Protein AF-A0A9W6SFY1-F1 (afdb_monomer_lite)

Organism: NCBI:txid478107

pLDDT: mean 85.25, std 11.87, range [33.56, 97.56]

Sequence (251 aa):
MSSEVRNWLATLLAEDHRLGRTVGAAVTVLFQGGFGPGAPYVIPLESALRDQHPGIALDHSYQRQLRLLQRVRRRPGDLEQFAQRAQASVDAFGVRKEAVKAAYTAALAQRTIDEALAAFDESYVPGRAADEVAPARAAADEMLRAAAELERQLGTDTEPEISELRLDAFDLRLLFAAESSDTAVLLVVGIGHDDWDQWYAEALPLARAELELQDDDFTGYDLAAFLSEYFPGEETAVQAAARLIEPNRAG

Secondary structure (DSSP, 8-state):
-THHHHHHHHHHHHH-HHHHHHHHHHHHHHHHH-SSTTSTTEEEHHHHHHHH-HHHHHHHHHHHHHHHHHHHHHS-SS-HHHHHHHHHHHHHHHHHHHHHHHHHHHHHHHHHHHHHHHHH-TT----GGGGGHHHHHHHHHHHHHHHHHHHHHH----PPPEEEEEEGGGTEEEEEEESSSS-EEEEEEEES-S-HHHHHHHHHHHHHHHHH--STT--PBPHHHHHHHH-TTTHHHHHHHHHHHS--S--

Structure (mmCIF, N/CA/C/O backbone):
data_AF-A0A9W6SFY1-F1
#
_entry.id   AF-A0A9W6SFY1-F1
#
loop_
_atom_site.group_PDB
_atom_site.id
_atom_site.type_symbol
_atom_site.label_atom_id
_atom_site.label_alt_id
_atom_site.label_comp_id
_atom_site.label_asym_id
_atom_site.label_entity_id
_atom_site.label_seq_id
_atom_site.pdbx_PDB_ins_code
_atom_site.Cartn_x
_atom_site.Cartn_y
_atom_site.Cartn_z
_atom_site.occupancy
_atom_site.B_iso_or_equiv
_atom_site.auth_seq_id
_atom_site.auth_comp_id
_atom_site.auth_asym_id
_atom_site.auth_atom_id
_atom_site.pdbx_PDB_model_num
ATOM 1 N N . MET A 1 1 ? -1.910 14.566 15.110 1.00 45.38 1 MET A N 1
ATOM 2 C CA . MET A 1 1 ? -1.764 14.770 13.653 1.00 45.38 1 MET A CA 1
ATOM 3 C C . MET A 1 1 ? -3.075 14.495 12.906 1.00 45.38 1 MET A C 1
ATOM 5 O O . MET A 1 1 ? -3.155 14.906 11.758 1.00 45.38 1 MET A O 1
ATOM 9 N N . SER A 1 2 ? -4.140 14.033 13.591 1.00 51.00 2 SER A N 1
ATOM 10 C CA . SER A 1 2 ? -5.532 13.981 13.086 1.00 51.00 2 SER A CA 1
ATOM 11 C C . SER A 1 2 ? -6.071 15.289 12.499 1.00 51.00 2 SER A C 1
ATOM 13 O O . SER A 1 2 ? -6.984 15.288 11.673 1.00 51.00 2 SER A O 1
ATOM 15 N N . SER A 1 3 ? -5.459 16.422 12.851 1.00 57.44 3 SER A N 1
ATOM 16 C CA . SER A 1 3 ? -5.736 17.714 12.238 1.00 57.44 3 SER A CA 1
ATOM 17 C C . SER A 1 3 ? -5.392 17.762 10.750 1.00 57.44 3 SER A C 1
ATOM 19 O O . SER A 1 3 ? -6.015 18.526 10.040 1.00 57.44 3 SER A O 1
ATOM 21 N N . GLU A 1 4 ? -4.421 17.004 10.241 1.00 62.06 4 GLU A N 1
ATOM 22 C CA . GLU A 1 4 ? -3.911 17.207 8.876 1.00 62.06 4 GLU A CA 1
ATOM 23 C C . GLU A 1 4 ? -4.853 16.648 7.803 1.00 62.06 4 GLU A C 1
ATOM 25 O O . GLU A 1 4 ? -5.137 17.337 6.830 1.00 62.06 4 GLU A O 1
ATOM 30 N N . VAL A 1 5 ? -5.438 15.468 8.027 1.00 60.19 5 VAL A N 1
ATOM 31 C CA . VAL A 1 5 ? -6.400 14.838 7.101 1.00 60.19 5 VAL A CA 1
ATOM 32 C C . VAL A 1 5 ? -7.760 15.530 7.168 1.00 60.19 5 VAL A C 1
ATOM 34 O O . VAL A 1 5 ? -8.340 15.851 6.131 1.00 60.19 5 VAL A O 1
ATOM 37 N N . ARG A 1 6 ? -8.249 15.824 8.383 1.00 68.31 6 ARG A N 1
ATOM 38 C CA . ARG A 1 6 ? -9.479 16.603 8.601 1.00 68.31 6 ARG A CA 1
ATOM 39 C C . ARG A 1 6 ? -9.343 18.014 8.021 1.00 68.31 6 ARG A C 1
ATOM 41 O O . ARG A 1 6 ? -10.255 18.467 7.336 1.00 68.31 6 ARG A O 1
ATOM 48 N N . ASN A 1 7 ? -8.206 18.688 8.229 1.00 71.12 7 ASN A N 1
ATOM 49 C CA . ASN A 1 7 ? -7.962 20.003 7.631 1.00 71.12 7 ASN A CA 1
ATOM 50 C C . ASN A 1 7 ? -7.812 19.909 6.118 1.00 71.12 7 ASN A C 1
ATOM 52 O O . ASN A 1 7 ? -8.355 20.759 5.433 1.00 71.12 7 ASN A O 1
ATOM 56 N N . TRP A 1 8 ? -7.127 18.896 5.585 1.00 74.00 8 TRP A N 1
ATOM 57 C CA . TRP A 1 8 ? -7.018 18.717 4.139 1.00 74.00 8 TRP A CA 1
ATOM 58 C C . TRP A 1 8 ? -8.391 18.491 3.501 1.00 74.00 8 TRP A C 1
ATOM 60 O O . TRP A 1 8 ? -8.711 19.161 2.525 1.00 74.00 8 TRP A O 1
ATOM 70 N N . LEU A 1 9 ? -9.239 17.634 4.083 1.00 70.88 9 LEU A N 1
ATOM 71 C CA . LEU A 1 9 ? -10.618 17.447 3.625 1.00 70.88 9 LEU A CA 1
ATOM 72 C C . LEU A 1 9 ? -11.404 18.756 3.711 1.00 70.88 9 LEU A C 1
ATOM 74 O O . LEU A 1 9 ? -12.045 19.141 2.738 1.00 70.88 9 LEU A O 1
ATOM 78 N N . ALA A 1 10 ? -11.323 19.468 4.836 1.00 75.81 10 ALA A N 1
ATOM 79 C CA . ALA A 1 10 ? -11.989 20.757 5.007 1.00 75.81 10 ALA A CA 1
ATOM 80 C C . ALA A 1 10 ? -11.500 21.811 3.995 1.00 75.81 10 ALA A C 1
ATOM 82 O O . ALA A 1 10 ? -12.309 22.557 3.446 1.00 75.81 10 ALA A O 1
ATOM 83 N N . THR A 1 11 ? -10.198 21.852 3.705 1.00 79.38 11 THR A N 1
ATOM 84 C CA . THR A 1 11 ? -9.596 22.732 2.697 1.00 79.38 11 THR A CA 1
ATOM 85 C C . THR A 1 11 ? -10.044 22.343 1.293 1.00 79.38 11 THR A C 1
ATOM 87 O O . THR A 1 11 ? -10.515 23.206 0.562 1.00 79.38 11 THR A O 1
ATOM 90 N N . LEU A 1 12 ? -9.992 21.058 0.928 1.00 74.06 12 LEU A N 1
ATOM 91 C CA . LEU A 1 12 ? -10.460 20.562 -0.368 1.00 74.06 12 LEU A CA 1
ATOM 92 C C . LEU A 1 12 ? -11.938 20.908 -0.589 1.00 74.06 12 LEU A C 1
ATOM 94 O O . LEU A 1 12 ? -12.315 21.370 -1.664 1.00 74.06 12 LEU A O 1
ATOM 98 N N . LEU A 1 13 ? -12.764 20.718 0.443 1.00 71.56 13 LEU A N 1
ATOM 99 C CA . LEU A 1 13 ? -14.183 21.066 0.427 1.00 71.56 13 LEU A CA 1
ATOM 100 C C . LEU A 1 13 ? -14.410 22.572 0.260 1.00 71.56 13 LEU A C 1
ATOM 102 O O . LEU A 1 13 ? -15.356 22.970 -0.416 1.00 71.56 13 LEU A O 1
ATOM 106 N N . ALA A 1 14 ? -13.548 23.402 0.848 1.00 75.50 14 ALA A N 1
ATOM 107 C CA . ALA A 1 14 ? -13.623 24.853 0.725 1.00 75.50 14 ALA A CA 1
ATOM 108 C C . ALA A 1 14 ? -13.126 25.375 -0.636 1.00 75.50 14 ALA A C 1
ATOM 110 O O . ALA A 1 14 ? -13.629 26.391 -1.118 1.00 75.50 14 ALA A O 1
ATOM 111 N N . GLU A 1 15 ? -12.145 24.708 -1.248 1.00 82.31 15 GLU A N 1
ATOM 112 C CA . GLU A 1 15 ? -11.493 25.153 -2.485 1.00 82.31 15 GLU A CA 1
ATOM 113 C C . GLU A 1 15 ? -12.190 24.637 -3.753 1.00 82.31 15 GLU A C 1
ATOM 115 O O . GLU A 1 15 ? -12.316 25.388 -4.724 1.00 82.31 15 GLU A O 1
ATOM 120 N N . ASP A 1 16 ? -12.699 23.399 -3.751 1.00 80.12 16 ASP A N 1
ATOM 121 C CA . ASP A 1 16 ? -13.425 22.816 -4.883 1.00 80.12 16 ASP A CA 1
ATOM 122 C C . ASP A 1 16 ? -14.664 22.029 -4.428 1.00 80.12 16 ASP A C 1
ATOM 124 O O . ASP A 1 16 ? -14.630 20.839 -4.102 1.00 80.12 16 ASP A O 1
ATOM 128 N N . HIS A 1 17 ? -15.820 22.692 -4.513 1.00 78.94 17 HIS A N 1
ATOM 129 C CA . HIS A 1 17 ? -17.114 22.126 -4.116 1.00 78.94 17 HIS A CA 1
ATOM 130 C C . HIS A 1 17 ? -17.560 20.918 -4.958 1.00 78.94 17 HIS A C 1
ATOM 132 O O . HIS A 1 17 ? -18.474 20.181 -4.578 1.00 78.94 17 HIS A O 1
ATOM 138 N N . ARG A 1 18 ? -16.996 20.722 -6.157 1.00 79.50 18 ARG A N 1
ATOM 139 C CA . ARG A 1 18 ? -17.309 19.568 -7.014 1.00 79.50 18 ARG A CA 1
ATOM 140 C C . ARG A 1 18 ? -16.462 18.365 -6.613 1.00 79.50 18 ARG A C 1
ATOM 142 O O . ARG A 1 18 ? -17.013 17.267 -6.487 1.00 79.50 18 ARG A O 1
ATOM 149 N N . LEU A 1 19 ? -15.163 18.565 -6.399 1.00 78.75 19 LEU A N 1
ATOM 150 C CA . LEU A 1 19 ? -14.275 17.522 -5.879 1.00 78.75 19 LEU A CA 1
ATOM 151 C C . LEU A 1 19 ? -14.706 17.104 -4.475 1.00 78.75 19 LEU A C 1
ATOM 153 O O . LEU A 1 19 ? -14.901 15.916 -4.229 1.00 78.75 19 LEU A O 1
ATOM 157 N N . GLY A 1 20 ? -15.002 18.072 -3.609 1.00 82.31 20 GLY A N 1
ATOM 158 C CA . GLY A 1 20 ? -15.546 17.839 -2.278 1.00 82.31 20 GLY A CA 1
ATOM 159 C C . GLY A 1 20 ? -16.792 16.949 -2.286 1.00 82.31 20 GLY A C 1
ATOM 160 O O . GLY A 1 20 ? -16.831 15.922 -1.611 1.00 82.31 20 GLY A O 1
ATOM 161 N N . ARG A 1 21 ? -17.784 17.254 -3.134 1.00 84.00 21 ARG A N 1
ATOM 162 C CA . ARG A 1 21 ? -18.977 16.399 -3.294 1.00 84.00 21 ARG A CA 1
ATOM 163 C C . ARG A 1 21 ? -18.665 15.005 -3.838 1.00 84.00 21 ARG A C 1
ATOM 165 O O . ARG A 1 21 ? -19.356 14.060 -3.471 1.00 84.00 21 ARG A O 1
ATOM 172 N N . THR A 1 22 ? -17.643 14.864 -4.680 1.00 84.81 22 THR A N 1
ATOM 173 C CA . THR A 1 22 ? -17.199 13.555 -5.190 1.00 84.81 22 THR A CA 1
ATOM 174 C C . THR A 1 22 ? -16.610 12.709 -4.063 1.00 84.81 22 THR A C 1
ATOM 176 O O . THR A 1 22 ? -16.974 11.545 -3.925 1.00 84.81 22 THR A O 1
ATOM 179 N N . VAL A 1 23 ? -15.788 13.307 -3.195 1.00 85.81 23 VAL A N 1
ATOM 180 C CA . VAL A 1 23 ? -15.255 12.645 -1.995 1.00 85.81 23 VAL A CA 1
ATOM 181 C C . VAL A 1 23 ? -16.374 12.279 -1.025 1.00 85.81 23 VAL A C 1
ATOM 183 O O . VAL A 1 23 ? -16.438 11.140 -0.571 1.00 85.81 23 VAL A O 1
ATOM 186 N N . GLY A 1 24 ? -17.303 13.197 -0.748 1.00 88.75 24 GLY A N 1
ATOM 187 C CA . GLY A 1 24 ? -18.445 12.909 0.124 1.00 88.75 24 GLY A CA 1
ATOM 188 C C . GLY A 1 24 ? -19.319 11.770 -0.406 1.00 88.75 24 GLY A C 1
ATOM 189 O O . GLY A 1 24 ? -19.772 10.908 0.352 1.00 88.75 24 GLY A O 1
ATOM 190 N N . ALA A 1 25 ? -19.517 11.728 -1.723 1.00 89.31 25 ALA A N 1
ATOM 191 C CA . ALA A 1 25 ? -20.238 10.656 -2.388 1.00 89.31 25 ALA A CA 1
ATOM 192 C C . ALA A 1 25 ? -19.465 9.328 -2.316 1.00 89.31 25 ALA A C 1
ATOM 194 O O . ALA A 1 25 ? -20.070 8.307 -2.011 1.00 89.31 25 ALA A O 1
ATOM 195 N N . ALA A 1 26 ? -18.141 9.337 -2.503 1.00 88.56 26 ALA A N 1
ATOM 196 C CA . ALA A 1 26 ? -17.284 8.159 -2.353 1.00 88.56 26 ALA A CA 1
ATOM 197 C C . ALA A 1 26 ? -17.327 7.582 -0.929 1.00 88.56 26 ALA A C 1
ATOM 199 O O . ALA A 1 26 ? -17.521 6.382 -0.749 1.00 88.56 26 ALA A O 1
ATOM 200 N N . VAL A 1 27 ? -17.227 8.441 0.089 1.00 90.25 27 VAL A N 1
ATOM 201 C CA . VAL A 1 27 ? -17.379 8.039 1.493 1.00 90.25 27 VAL A CA 1
ATOM 202 C C . VAL A 1 27 ? -18.775 7.458 1.724 1.00 90.25 27 VAL A C 1
ATOM 204 O O . VAL A 1 27 ? -18.915 6.401 2.329 1.00 90.25 27 VAL A O 1
ATOM 207 N N . THR A 1 28 ? -19.819 8.069 1.165 1.00 91.44 28 THR A N 1
ATOM 208 C CA . THR A 1 28 ? -21.177 7.513 1.245 1.00 91.44 28 THR A CA 1
ATOM 209 C C . THR A 1 28 ? -21.274 6.118 0.617 1.00 91.44 28 THR A C 1
ATOM 211 O O . THR A 1 28 ? -21.884 5.236 1.220 1.00 91.44 28 THR A O 1
ATOM 214 N N . VAL A 1 29 ? -20.653 5.894 -0.549 1.00 89.06 29 VAL A N 1
ATOM 215 C CA . VAL A 1 29 ? -20.573 4.568 -1.190 1.00 89.06 29 VAL A CA 1
ATOM 216 C C . VAL A 1 29 ? -19.888 3.563 -0.266 1.00 89.06 29 VAL A C 1
ATOM 218 O O . VAL A 1 29 ? -20.400 2.461 -0.094 1.00 89.06 29 VAL A O 1
ATOM 221 N N . LEU A 1 30 ? -18.785 3.944 0.383 1.00 90.19 30 LEU A N 1
ATOM 222 C CA . LEU A 1 30 ? -18.089 3.084 1.341 1.00 90.19 30 LEU A CA 1
ATOM 223 C C . LEU A 1 30 ? -19.014 2.641 2.489 1.00 90.19 30 LEU A C 1
ATOM 225 O O . LEU A 1 30 ? -19.151 1.447 2.746 1.00 90.19 30 LEU A O 1
ATOM 229 N N . PHE A 1 31 ? -19.700 3.581 3.145 1.00 90.25 31 PHE A N 1
ATOM 230 C CA . PHE A 1 31 ? -20.599 3.260 4.263 1.00 90.25 31 PHE A CA 1
ATOM 231 C C . PHE A 1 31 ? -21.847 2.467 3.838 1.00 90.25 31 PHE A C 1
ATOM 233 O O . PHE A 1 31 ? -22.394 1.711 4.638 1.00 90.25 31 PHE A O 1
ATOM 240 N N . GLN A 1 32 ? -22.313 2.612 2.594 1.00 87.88 32 GLN A N 1
ATOM 241 C CA . GLN A 1 32 ? -23.461 1.857 2.068 1.00 87.88 32 GLN A CA 1
ATOM 242 C C . GLN A 1 32 ? -23.076 0.467 1.540 1.00 87.88 32 GLN A C 1
ATOM 244 O O . GLN A 1 32 ? -23.878 -0.467 1.624 1.00 87.88 32 GLN A O 1
ATOM 249 N N . GLY A 1 33 ? -21.871 0.334 0.984 1.00 83.38 33 GLY A N 1
ATOM 250 C CA . GLY A 1 33 ? -21.323 -0.905 0.431 1.00 83.38 33 GLY A CA 1
ATOM 251 C C . GLY A 1 33 ? -20.680 -1.818 1.477 1.00 83.38 33 GLY A C 1
ATOM 252 O O . GLY A 1 33 ? -20.602 -3.028 1.259 1.00 83.38 33 GLY A O 1
ATOM 253 N N . GLY A 1 34 ? -20.283 -1.255 2.620 1.00 85.62 34 GLY A N 1
ATOM 254 C CA . GLY A 1 34 ? -19.589 -1.947 3.700 1.00 85.62 34 GLY A CA 1
ATOM 255 C C . GLY A 1 34 ? -18.067 -1.919 3.544 1.00 85.62 34 GLY A C 1
ATOM 256 O O . GLY A 1 34 ? -17.522 -1.599 2.492 1.00 85.62 34 GLY A O 1
ATOM 257 N N . PHE A 1 35 ? -17.373 -2.276 4.621 1.00 87.44 35 PHE A N 1
ATOM 258 C CA . PHE A 1 35 ? -15.918 -2.116 4.741 1.00 87.44 35 PHE A CA 1
ATOM 259 C C . PHE A 1 35 ? -15.104 -3.374 4.422 1.00 87.44 35 PHE A C 1
ATOM 261 O O . PHE A 1 35 ? -13.877 -3.339 4.448 1.00 87.44 35 PHE A O 1
ATOM 268 N N . GLY A 1 36 ? -15.773 -4.506 4.200 1.00 79.56 36 GLY A N 1
ATOM 269 C CA . GLY A 1 36 ? -15.114 -5.799 4.055 1.00 79.56 36 GLY A CA 1
ATOM 270 C C . GLY A 1 36 ? -14.493 -6.013 2.670 1.00 79.56 36 GLY A C 1
ATOM 271 O O . GLY A 1 36 ? -15.004 -5.498 1.674 1.00 79.56 36 GLY A O 1
ATOM 272 N N . PRO A 1 37 ? -13.439 -6.840 2.568 1.00 68.75 37 PRO A N 1
ATOM 273 C CA . PRO A 1 37 ? -12.875 -7.224 1.282 1.00 68.75 37 PRO A CA 1
ATOM 274 C C . PRO A 1 37 ? -13.912 -7.941 0.411 1.00 68.75 37 PRO A C 1
ATOM 276 O O . PRO A 1 37 ? -14.624 -8.834 0.873 1.00 68.75 37 PRO A O 1
ATOM 279 N N . GLY A 1 38 ? -13.992 -7.549 -0.862 1.00 65.69 38 GLY A N 1
ATOM 280 C CA . GLY A 1 38 ? -15.011 -8.041 -1.793 1.00 65.69 38 GLY A CA 1
ATOM 281 C C . GLY A 1 38 ? -16.320 -7.245 -1.767 1.00 65.69 38 GLY A C 1
ATOM 282 O O . GLY A 1 38 ? -17.191 -7.507 -2.599 1.00 65.69 38 GLY A O 1
ATOM 283 N N . ALA A 1 39 ? -16.455 -6.251 -0.877 1.00 76.50 39 ALA A N 1
ATOM 284 C CA . ALA A 1 39 ? -17.417 -5.180 -1.093 1.00 76.50 39 ALA A CA 1
ATOM 285 C C . ALA A 1 39 ? -17.064 -4.436 -2.396 1.00 76.50 39 ALA A C 1
ATOM 287 O O . ALA A 1 39 ? -15.884 -4.351 -2.760 1.00 76.50 39 ALA A O 1
ATOM 288 N N . PRO A 1 40 ? -18.058 -3.910 -3.132 1.00 74.50 40 PRO A N 1
ATOM 289 C CA . PRO A 1 40 ? -17.795 -3.139 -4.339 1.00 74.50 40 PRO A CA 1
ATOM 290 C C . PRO A 1 40 ? -16.791 -2.021 -4.042 1.00 74.50 40 PRO A C 1
ATOM 292 O O . PRO A 1 40 ? -16.969 -1.281 -3.079 1.00 74.50 40 PRO A O 1
ATOM 295 N N . TYR A 1 41 ? -15.742 -1.915 -4.862 1.00 83.31 41 TYR A N 1
ATOM 296 C CA . TYR A 1 41 ? -14.694 -0.885 -4.770 1.00 83.31 41 TYR A CA 1
ATOM 297 C C . TYR A 1 41 ? -13.736 -0.995 -3.579 1.00 83.31 41 TYR A C 1
ATOM 299 O O . TYR A 1 41 ? -12.760 -0.252 -3.554 1.00 83.31 41 TYR A O 1
ATOM 307 N N . VAL A 1 42 ? -13.952 -1.911 -2.628 1.00 89.19 42 VAL A N 1
ATOM 308 C CA . VAL A 1 42 ? -13.051 -2.101 -1.483 1.00 89.19 42 VAL A CA 1
ATOM 309 C C . VAL A 1 42 ? -12.069 -3.235 -1.755 1.00 89.19 42 VAL A C 1
ATOM 311 O O . VAL A 1 42 ? -12.452 -4.380 -2.019 1.00 89.19 42 VAL A O 1
ATOM 314 N N . ILE A 1 43 ? -10.782 -2.917 -1.654 1.00 90.44 43 ILE A N 1
ATOM 315 C CA . ILE A 1 43 ? -9.671 -3.831 -1.911 1.00 90.44 43 ILE A CA 1
ATOM 316 C C . ILE A 1 43 ? -8.750 -3.832 -0.679 1.00 90.44 43 ILE A C 1
ATOM 318 O O . ILE A 1 43 ? -8.447 -2.754 -0.158 1.00 90.44 43 ILE A O 1
ATOM 322 N N . PRO A 1 44 ? -8.263 -5.000 -0.208 1.00 90.38 44 PRO A N 1
ATOM 323 C CA . PRO A 1 44 ? -7.195 -5.035 0.789 1.00 90.38 44 PRO A CA 1
ATOM 324 C C . PRO A 1 44 ? -5.970 -4.273 0.285 1.00 90.38 44 PRO A C 1
ATOM 326 O O . PRO A 1 44 ? -5.496 -4.547 -0.827 1.00 90.38 44 PRO A O 1
ATOM 329 N N . LEU A 1 45 ? -5.424 -3.367 1.099 1.00 90.50 45 LEU A N 1
ATOM 330 C CA . LEU A 1 45 ? -4.293 -2.532 0.699 1.00 90.50 45 LEU A CA 1
ATOM 331 C C . LEU A 1 45 ? -3.103 -3.382 0.237 1.00 90.50 45 LEU A C 1
ATOM 333 O O . LEU A 1 45 ? -2.501 -3.108 -0.797 1.00 90.50 45 LEU A O 1
ATOM 337 N N . GLU A 1 46 ? -2.774 -4.446 0.965 1.00 89.19 46 GLU A N 1
ATOM 338 C CA . GLU A 1 46 ? -1.652 -5.324 0.631 1.00 89.19 46 GLU A CA 1
ATOM 339 C C . GLU A 1 46 ? -1.828 -5.987 -0.740 1.00 89.19 46 GLU A C 1
ATOM 341 O O . GLU A 1 46 ? -0.842 -6.222 -1.441 1.00 89.19 46 GLU A O 1
ATOM 346 N N . SER A 1 47 ? -3.073 -6.273 -1.135 1.00 88.81 47 SER A N 1
ATOM 347 C CA . SER A 1 47 ? -3.378 -6.829 -2.457 1.00 88.81 47 SER A CA 1
ATOM 348 C C . SER A 1 47 ? -3.211 -5.763 -3.539 1.00 88.81 47 SER A C 1
ATOM 350 O O . SER A 1 47 ? -2.507 -5.995 -4.519 1.00 88.81 47 SER A O 1
ATOM 352 N N . ALA A 1 48 ? -3.764 -4.566 -3.316 1.00 89.50 48 ALA A N 1
ATOM 353 C CA . ALA A 1 48 ? -3.602 -3.419 -4.207 1.00 89.50 48 ALA A CA 1
ATOM 354 C C . ALA A 1 48 ? -2.122 -3.077 -4.459 1.00 89.50 48 ALA A C 1
ATOM 356 O O . ALA A 1 48 ? -1.706 -2.926 -5.611 1.00 89.50 48 ALA A O 1
ATOM 357 N N . LEU A 1 49 ? -1.319 -3.007 -3.394 1.00 93.06 49 LEU A N 1
ATOM 358 C CA . LEU A 1 49 ? 0.108 -2.711 -3.482 1.00 93.06 49 LEU A CA 1
ATOM 359 C C . LEU A 1 49 ? 0.877 -3.831 -4.179 1.00 93.06 49 LEU A C 1
ATOM 361 O O . LEU A 1 49 ? 1.686 -3.552 -5.054 1.00 93.06 49 LEU A O 1
ATOM 365 N N . ARG A 1 50 ? 0.635 -5.101 -3.837 1.00 91.44 50 ARG A N 1
ATOM 366 C CA . ARG A 1 50 ? 1.327 -6.219 -4.499 1.00 91.44 50 ARG A CA 1
ATOM 367 C C . ARG A 1 50 ? 1.075 -6.221 -6.006 1.00 91.44 50 ARG A C 1
ATOM 369 O O . ARG A 1 50 ? 1.994 -6.482 -6.780 1.00 91.44 50 ARG A O 1
ATOM 376 N N . ASP A 1 51 ? -0.155 -5.921 -6.414 1.00 88.88 51 ASP A N 1
ATOM 377 C CA . ASP A 1 51 ? -0.548 -6.052 -7.809 1.00 88.88 51 ASP A CA 1
ATOM 378 C C . ASP A 1 51 ? -0.110 -4.890 -8.699 1.00 88.88 51 ASP A C 1
ATOM 380 O O . ASP A 1 51 ? 0.155 -5.101 -9.887 1.00 88.88 51 ASP A O 1
ATOM 384 N N . GLN A 1 52 ? -0.055 -3.677 -8.155 1.00 89.06 52 GLN A N 1
ATOM 385 C CA . GLN A 1 52 ? 0.211 -2.469 -8.941 1.00 89.06 52 GLN A CA 1
ATOM 386 C C . GLN A 1 52 ? 1.531 -1.794 -8.562 1.00 89.06 52 GLN A C 1
ATOM 388 O O . GLN A 1 52 ? 2.183 -1.210 -9.421 1.00 89.06 52 GLN A O 1
ATOM 393 N N . HIS A 1 53 ? 1.963 -1.942 -7.310 1.00 92.69 53 HIS A N 1
ATOM 394 C CA . HIS A 1 53 ? 3.027 -1.150 -6.690 1.00 92.69 53 HIS A CA 1
ATOM 395 C C . HIS A 1 53 ? 3.992 -2.040 -5.873 1.00 92.69 53 HIS A C 1
ATOM 397 O O . HIS A 1 53 ? 4.175 -1.834 -4.667 1.00 92.69 53 HIS A O 1
ATOM 403 N N . PRO A 1 54 ? 4.623 -3.072 -6.474 1.00 94.00 54 PRO A N 1
ATOM 404 C CA . PRO A 1 54 ? 5.356 -4.096 -5.723 1.00 94.00 54 PRO A CA 1
ATOM 405 C C . PRO A 1 54 ? 6.555 -3.538 -4.942 1.00 94.00 54 PRO A C 1
ATOM 407 O O . PRO A 1 54 ? 6.886 -4.052 -3.875 1.00 94.00 54 PRO A O 1
ATOM 410 N N . GLY A 1 55 ? 7.189 -2.463 -5.424 1.00 94.38 55 GLY A N 1
ATOM 411 C CA . GLY A 1 55 ? 8.247 -1.775 -4.680 1.00 94.38 55 GLY A CA 1
ATOM 412 C C . GLY A 1 55 ? 7.741 -1.153 -3.375 1.00 94.38 55 GLY A C 1
ATOM 413 O O . GLY A 1 55 ? 8.364 -1.332 -2.327 1.00 94.38 55 GLY A O 1
ATOM 414 N N . ILE A 1 56 ? 6.572 -0.511 -3.426 1.00 95.50 56 ILE A N 1
ATOM 415 C CA . ILE A 1 56 ? 5.891 0.049 -2.255 1.00 95.50 56 ILE A CA 1
ATOM 416 C C . ILE A 1 56 ? 5.421 -1.064 -1.312 1.00 95.50 56 ILE A C 1
ATOM 418 O O . ILE A 1 56 ? 5.585 -0.952 -0.098 1.00 95.50 56 ILE A O 1
ATOM 422 N N . ALA A 1 57 ? 4.910 -2.177 -1.849 1.00 95.31 57 ALA A N 1
ATOM 423 C CA . ALA A 1 57 ? 4.534 -3.342 -1.047 1.00 95.31 57 ALA A CA 1
ATOM 424 C C . ALA A 1 57 ? 5.722 -3.886 -0.230 1.00 95.31 57 ALA A C 1
ATOM 426 O O . ALA A 1 57 ? 5.575 -4.210 0.951 1.00 95.31 57 ALA A O 1
ATOM 427 N N . LEU A 1 58 ? 6.915 -3.965 -0.836 1.00 96.44 58 LEU A N 1
ATOM 428 C CA . LEU A 1 58 ? 8.131 -4.399 -0.142 1.00 96.44 58 LEU A CA 1
ATOM 429 C C . LEU A 1 58 ? 8.551 -3.406 0.950 1.00 96.44 58 LEU A C 1
ATOM 431 O O . LEU A 1 58 ? 8.958 -3.831 2.033 1.00 96.44 58 LEU A O 1
ATOM 435 N N . ASP A 1 59 ? 8.457 -2.100 0.687 1.00 95.62 59 ASP A N 1
ATOM 436 C CA . ASP A 1 59 ? 8.750 -1.062 1.682 1.00 95.62 59 ASP A CA 1
ATOM 437 C C . ASP A 1 59 ? 7.789 -1.148 2.872 1.00 95.62 59 ASP A C 1
ATOM 439 O O . ASP A 1 59 ? 8.226 -1.158 4.025 1.00 95.62 59 ASP A O 1
ATOM 443 N N . HIS A 1 60 ? 6.490 -1.281 2.600 1.00 92.56 60 HIS A N 1
ATOM 444 C CA . HIS A 1 60 ? 5.450 -1.416 3.619 1.00 92.56 60 HIS A CA 1
ATOM 445 C C . HIS A 1 60 ? 5.668 -2.647 4.506 1.00 92.56 60 HIS A C 1
ATOM 447 O O . HIS A 1 60 ? 5.663 -2.525 5.737 1.00 92.56 60 HIS A O 1
ATOM 453 N N . SER A 1 61 ? 5.954 -3.800 3.896 1.00 93.69 61 SER A N 1
ATOM 454 C CA . SER A 1 61 ? 6.256 -5.034 4.621 1.00 93.69 61 SER A CA 1
ATOM 455 C C . SER A 1 61 ? 7.534 -4.915 5.462 1.00 93.69 61 SER A C 1
ATOM 457 O O . SER A 1 61 ? 7.535 -5.290 6.636 1.00 93.69 61 SER A O 1
ATOM 459 N N . TYR A 1 62 ? 8.596 -4.291 4.938 1.00 95.56 62 TYR A N 1
ATOM 460 C CA . TYR A 1 62 ? 9.814 -4.035 5.716 1.00 95.56 62 TYR A CA 1
ATOM 461 C C . TYR A 1 62 ? 9.530 -3.196 6.971 1.00 95.56 62 TYR A C 1
ATOM 463 O O . TYR A 1 62 ? 9.964 -3.543 8.071 1.00 95.56 62 TYR A O 1
ATOM 471 N N . GLN A 1 63 ? 8.750 -2.119 6.833 1.00 92.88 63 GLN A N 1
ATOM 472 C CA . GLN A 1 63 ? 8.371 -1.280 7.973 1.00 92.88 63 GLN A CA 1
ATOM 473 C C . GLN A 1 63 ? 7.544 -2.054 9.005 1.00 92.88 63 GLN A C 1
ATOM 475 O O . GLN A 1 63 ? 7.735 -1.892 10.213 1.00 92.88 63 GLN A O 1
ATOM 480 N N . ARG A 1 64 ? 6.647 -2.934 8.549 1.00 91.12 64 ARG A N 1
ATOM 481 C CA . ARG A 1 64 ? 5.875 -3.811 9.435 1.00 91.12 64 ARG A CA 1
ATOM 482 C C . ARG A 1 64 ? 6.769 -4.783 10.197 1.00 91.12 64 ARG A C 1
ATOM 484 O O . ARG A 1 64 ? 6.641 -4.895 11.414 1.00 91.12 64 ARG A O 1
ATOM 491 N N . GLN A 1 65 ? 7.720 -5.423 9.523 1.00 94.06 65 GLN A N 1
ATOM 492 C CA . GLN A 1 65 ? 8.686 -6.313 10.165 1.00 94.06 65 GLN A CA 1
ATOM 493 C C . GLN A 1 65 ? 9.520 -5.595 11.230 1.00 94.06 65 GLN A C 1
ATOM 495 O O . GLN A 1 65 ? 9.719 -6.145 12.313 1.00 94.06 65 GLN A O 1
ATOM 500 N N . LEU A 1 66 ? 9.962 -4.358 10.970 1.00 94.12 66 LEU A N 1
ATOM 501 C CA . LEU A 1 66 ? 10.680 -3.548 11.958 1.00 94.12 66 LEU A CA 1
ATOM 502 C C . LEU A 1 66 ? 9.828 -3.289 13.205 1.00 94.12 66 LEU A C 1
ATOM 504 O O . LEU A 1 66 ? 10.315 -3.476 14.322 1.00 94.12 66 LEU A O 1
ATOM 508 N N . ARG A 1 67 ? 8.554 -2.915 13.037 1.00 90.81 67 ARG A N 1
ATOM 509 C CA . ARG A 1 67 ? 7.627 -2.718 14.164 1.00 90.81 67 ARG A CA 1
ATOM 510 C C . ARG A 1 67 ? 7.400 -4.009 14.949 1.00 90.81 67 ARG A C 1
ATOM 512 O O . ARG A 1 67 ? 7.533 -4.007 16.174 1.00 90.81 67 ARG A O 1
ATOM 519 N N . LEU A 1 68 ? 7.112 -5.118 14.268 1.00 91.62 68 LEU A N 1
ATOM 520 C CA . LEU A 1 68 ? 6.914 -6.423 14.908 1.00 91.62 68 LEU A CA 1
ATOM 521 C C . LEU A 1 68 ? 8.167 -6.865 15.675 1.00 91.62 68 LEU A C 1
ATOM 523 O O . LEU A 1 68 ? 8.077 -7.288 16.828 1.00 91.62 68 LEU A O 1
ATOM 527 N N . LEU A 1 69 ? 9.351 -6.685 15.089 1.00 93.31 69 LEU A N 1
ATOM 528 C CA . LEU A 1 69 ? 10.623 -6.996 15.733 1.00 93.31 69 LEU A CA 1
ATOM 529 C C . LEU A 1 69 ? 10.870 -6.132 16.978 1.00 93.31 69 LEU A C 1
ATOM 531 O O . LEU A 1 69 ? 11.305 -6.647 18.010 1.00 93.31 69 LEU A O 1
ATOM 535 N N . GLN A 1 70 ? 10.568 -4.832 16.914 1.00 91.81 70 GLN A N 1
ATOM 536 C CA . GLN A 1 70 ? 10.643 -3.948 18.079 1.00 91.81 70 GLN A CA 1
ATOM 537 C C . GLN A 1 70 ? 9.711 -4.414 19.204 1.00 91.81 70 GLN A C 1
ATOM 539 O O . GLN A 1 70 ? 10.114 -4.402 20.367 1.00 91.81 70 GLN A O 1
ATOM 544 N N . ARG A 1 71 ? 8.495 -4.875 18.881 1.00 89.50 71 ARG A N 1
ATOM 545 C CA . ARG A 1 71 ? 7.565 -5.441 19.874 1.00 89.50 71 ARG A CA 1
ATOM 546 C C . ARG A 1 71 ? 8.122 -6.714 20.503 1.00 89.50 71 ARG A C 1
ATOM 548 O O . ARG A 1 71 ? 8.158 -6.807 21.727 1.00 89.50 71 ARG A O 1
ATOM 555 N N . VAL A 1 72 ? 8.609 -7.657 19.693 1.00 91.12 72 VAL A N 1
ATOM 556 C CA . VAL A 1 72 ? 9.226 -8.904 20.181 1.00 91.12 72 VAL A CA 1
ATOM 557 C C . VAL A 1 72 ? 10.381 -8.608 21.140 1.00 91.12 72 VAL A C 1
ATOM 559 O O . VAL A 1 72 ? 10.471 -9.240 22.186 1.00 91.12 72 VAL A O 1
ATOM 562 N N . ARG A 1 73 ? 11.208 -7.596 20.848 1.00 90.81 73 ARG A N 1
ATOM 563 C CA . ARG A 1 73 ? 12.315 -7.160 21.720 1.00 90.81 73 ARG A CA 1
ATOM 564 C C . ARG A 1 73 ? 11.883 -6.545 23.049 1.00 90.81 73 ARG A C 1
ATOM 566 O O . ARG A 1 73 ? 12.660 -6.567 23.996 1.00 90.81 73 ARG A O 1
ATOM 573 N N . ARG A 1 74 ? 10.688 -5.955 23.116 1.00 89.62 74 ARG A N 1
ATOM 574 C CA . ARG A 1 74 ? 10.146 -5.353 24.345 1.00 89.62 74 ARG A CA 1
ATOM 575 C C . ARG A 1 74 ? 9.448 -6.374 25.245 1.00 89.62 74 ARG A C 1
ATOM 577 O O . ARG A 1 74 ? 9.193 -6.065 26.406 1.00 89.62 74 ARG A O 1
ATOM 584 N N . ARG A 1 75 ? 9.108 -7.563 24.732 1.00 87.19 75 ARG A N 1
ATOM 585 C CA . ARG A 1 75 ? 8.424 -8.600 25.513 1.00 87.19 75 ARG A CA 1
ATOM 586 C C . ARG A 1 75 ? 9.406 -9.255 26.501 1.00 87.19 75 ARG A C 1
ATOM 588 O O . ARG A 1 75 ? 10.466 -9.707 26.074 1.00 87.19 75 ARG A O 1
ATOM 595 N N . PRO A 1 76 ? 9.071 -9.332 27.800 1.00 76.12 76 PRO A N 1
ATOM 596 C CA . PRO A 1 76 ? 9.905 -10.015 28.786 1.00 76.12 76 PRO A CA 1
ATOM 597 C C . PRO A 1 76 ? 9.878 -11.540 28.576 1.00 76.12 76 PRO A C 1
ATOM 599 O O . PRO A 1 76 ? 8.812 -12.114 28.359 1.00 76.12 76 PRO A O 1
ATOM 602 N N . GLY A 1 77 ? 11.040 -12.197 28.664 1.00 79.69 77 GLY A N 1
ATOM 603 C CA . GLY A 1 77 ? 11.203 -13.655 28.545 1.00 79.69 77 GLY A CA 1
ATOM 604 C C . GLY A 1 77 ? 12.383 -14.064 27.652 1.00 79.69 77 GLY A C 1
ATOM 605 O O . GLY A 1 77 ? 13.059 -13.212 27.080 1.00 79.69 77 GLY A O 1
ATOM 606 N N . ASP A 1 78 ? 12.604 -15.372 27.488 1.00 76.44 78 ASP A N 1
ATOM 607 C CA . ASP A 1 78 ? 13.732 -15.948 26.727 1.00 76.44 78 ASP A CA 1
ATOM 608 C C . ASP A 1 78 ? 13.528 -15.889 25.193 1.00 76.44 78 ASP A C 1
ATOM 610 O O . ASP A 1 78 ? 13.703 -16.872 24.471 1.00 76.44 78 ASP A O 1
ATOM 614 N N . LEU A 1 79 ? 13.137 -14.725 24.665 1.00 88.25 79 LEU A N 1
ATOM 615 C CA . LEU A 1 79 ? 12.937 -14.495 23.227 1.00 88.25 79 LEU A CA 1
ATOM 616 C C . LEU A 1 79 ? 14.184 -13.945 22.523 1.00 88.25 79 LEU A C 1
ATOM 618 O O . LEU A 1 79 ? 14.142 -13.684 21.323 1.00 88.25 79 LEU A O 1
ATOM 622 N N . GLU A 1 80 ? 15.307 -13.792 23.226 1.00 89.19 80 GLU A N 1
ATOM 623 C CA . GLU A 1 80 ? 16.521 -13.169 22.686 1.00 89.19 80 GLU A CA 1
ATOM 624 C C . GLU A 1 80 ? 17.047 -13.879 21.435 1.00 89.19 80 GLU A C 1
ATOM 626 O O . GLU A 1 80 ? 17.298 -13.235 20.415 1.00 89.19 80 GLU A O 1
ATOM 631 N N . GLN A 1 81 ? 17.160 -15.211 21.469 1.00 91.06 81 GLN A N 1
ATOM 632 C CA . GLN A 1 81 ? 17.633 -15.983 20.314 1.00 91.06 81 GLN A CA 1
ATOM 633 C C . GLN A 1 81 ? 16.675 -15.875 19.121 1.00 91.06 81 GLN A C 1
ATOM 635 O O . GLN A 1 81 ? 17.116 -15.813 17.973 1.00 91.06 81 GLN A O 1
ATOM 640 N N . PHE A 1 82 ? 15.365 -15.835 19.379 1.00 91.75 82 PHE A N 1
ATOM 641 C CA . PHE A 1 82 ? 14.360 -15.635 18.338 1.00 91.75 82 PHE A CA 1
ATOM 642 C C . PHE A 1 82 ? 14.463 -14.225 17.739 1.00 91.75 82 PHE A C 1
ATOM 644 O O . PHE A 1 82 ? 14.546 -14.088 16.521 1.00 91.75 82 PHE A O 1
ATOM 651 N N . ALA A 1 83 ? 14.570 -13.190 18.576 1.00 91.81 83 ALA A N 1
ATOM 652 C CA . ALA A 1 83 ? 14.729 -11.802 18.149 1.00 91.81 83 ALA A CA 1
ATOM 653 C C . ALA A 1 83 ? 16.026 -11.570 17.353 1.00 91.81 83 ALA A C 1
ATOM 655 O O . ALA A 1 83 ? 16.030 -10.790 16.403 1.00 91.81 83 ALA A O 1
ATOM 656 N N . GLN A 1 84 ? 17.121 -12.252 17.702 1.00 93.69 84 GLN A N 1
ATOM 657 C CA . GLN A 1 84 ? 18.377 -12.201 16.944 1.00 93.69 84 GLN A CA 1
ATOM 658 C C . GLN A 1 84 ? 18.226 -12.818 15.549 1.00 93.69 84 GLN A C 1
ATOM 660 O O . GLN A 1 84 ? 18.637 -12.211 14.562 1.00 93.69 84 GLN A O 1
ATOM 665 N N . ARG A 1 85 ? 17.596 -13.998 15.446 1.00 93.94 85 ARG A N 1
ATOM 666 C CA . ARG A 1 85 ? 17.320 -14.642 14.148 1.00 93.94 85 ARG A CA 1
ATOM 667 C C . ARG A 1 85 ? 16.381 -13.800 13.291 1.00 93.94 85 ARG A C 1
ATOM 669 O O . ARG A 1 85 ? 16.632 -13.623 12.103 1.00 93.94 85 ARG A O 1
ATOM 676 N N . ALA A 1 86 ? 15.338 -13.250 13.904 1.00 94.50 86 ALA A N 1
ATOM 677 C CA . ALA A 1 86 ? 14.407 -12.358 13.236 1.00 94.50 86 ALA A CA 1
ATOM 678 C C . ALA A 1 86 ? 15.108 -11.095 12.721 1.00 94.50 86 ALA A C 1
ATOM 680 O O . ALA A 1 86 ? 14.941 -10.760 11.556 1.00 94.50 86 ALA A O 1
ATOM 681 N N . GLN A 1 87 ? 15.956 -10.449 13.532 1.00 95.94 87 GLN A N 1
ATOM 682 C CA . GLN A 1 87 ? 16.747 -9.294 13.090 1.00 95.94 87 GLN A CA 1
ATOM 683 C C . GLN A 1 87 ? 17.602 -9.630 11.867 1.00 95.94 87 GLN A C 1
ATOM 685 O O . GLN A 1 87 ? 17.549 -8.898 10.887 1.00 95.94 87 GLN A O 1
ATOM 690 N N . ALA A 1 88 ? 18.323 -10.755 11.885 1.00 97.12 88 ALA A N 1
ATOM 691 C CA . ALA A 1 88 ? 19.132 -11.166 10.740 1.00 97.12 88 ALA A CA 1
ATOM 692 C C . ALA A 1 88 ? 18.285 -11.372 9.468 1.00 97.12 88 ALA A C 1
ATOM 694 O O . ALA A 1 88 ? 18.711 -11.006 8.374 1.00 97.12 88 ALA A O 1
ATOM 695 N N . SER A 1 89 ? 17.072 -11.920 9.605 1.00 96.50 89 SER A N 1
ATOM 696 C CA . SER A 1 89 ? 16.138 -12.069 8.484 1.00 96.50 89 SER A CA 1
ATOM 697 C C . SER A 1 89 ? 15.623 -10.723 7.967 1.00 96.50 89 SER A C 1
ATOM 699 O O . SER A 1 89 ? 15.520 -10.547 6.755 1.00 96.50 89 SER A O 1
ATOM 701 N N . VAL A 1 90 ? 15.314 -9.778 8.862 1.00 97.38 90 VAL A N 1
ATOM 702 C CA . VAL A 1 90 ? 14.870 -8.421 8.504 1.00 97.38 90 VAL A CA 1
ATOM 703 C C . VAL A 1 90 ? 15.991 -7.646 7.807 1.00 97.38 90 VAL A C 1
ATOM 705 O O . VAL A 1 90 ? 15.747 -7.016 6.781 1.00 97.38 90 VAL A O 1
ATOM 708 N N . ASP A 1 91 ? 17.231 -7.753 8.287 1.00 97.44 91 ASP A N 1
ATOM 709 C CA . ASP A 1 91 ? 18.395 -7.115 7.658 1.00 97.44 91 ASP A CA 1
ATOM 710 C C . ASP A 1 91 ? 18.635 -7.667 6.246 1.00 97.44 91 ASP A C 1
ATOM 712 O O . ASP A 1 91 ? 18.819 -6.910 5.289 1.00 97.44 91 ASP A O 1
ATOM 716 N N . ALA A 1 92 ? 18.566 -8.993 6.088 1.00 96.56 92 ALA A N 1
ATOM 717 C CA . ALA A 1 92 ? 18.679 -9.640 4.784 1.00 96.56 92 ALA A CA 1
ATOM 718 C C . ALA A 1 92 ? 17.544 -9.222 3.832 1.00 96.56 92 ALA A C 1
ATOM 720 O O . ALA A 1 92 ? 17.788 -8.980 2.645 1.00 96.56 92 ALA A O 1
ATOM 721 N N . PHE A 1 93 ? 16.315 -9.106 4.348 1.00 97.56 93 PHE A N 1
ATOM 722 C CA . PHE A 1 93 ? 15.173 -8.611 3.585 1.00 97.56 93 PHE A CA 1
ATOM 723 C C . PHE A 1 93 ? 15.399 -7.173 3.107 1.00 97.56 93 PHE A C 1
ATOM 725 O O . PHE A 1 93 ? 15.204 -6.898 1.925 1.00 97.56 93 PHE A O 1
ATOM 732 N N . GLY A 1 94 ? 15.871 -6.280 3.983 1.00 97.12 94 GLY A N 1
ATOM 733 C CA . GLY A 1 94 ? 16.154 -4.882 3.654 1.00 97.12 94 GLY A CA 1
ATOM 734 C C . GLY A 1 94 ? 17.152 -4.727 2.503 1.00 97.12 94 GLY A C 1
ATOM 735 O O . GLY A 1 94 ? 16.911 -3.945 1.585 1.00 97.12 94 GLY A O 1
ATOM 736 N N . VAL A 1 95 ? 18.223 -5.527 2.489 1.00 96.56 95 VAL A N 1
ATOM 737 C CA . VAL A 1 95 ? 19.209 -5.521 1.391 1.00 96.56 95 VAL A CA 1
ATOM 738 C C . VAL A 1 95 ? 18.601 -6.042 0.088 1.00 96.56 95 VAL A C 1
ATOM 740 O O . VAL A 1 95 ? 18.738 -5.409 -0.960 1.00 96.56 95 VAL A O 1
ATOM 743 N N . ARG A 1 96 ? 17.917 -7.194 0.130 1.00 96.69 96 ARG A N 1
ATOM 744 C CA . ARG A 1 96 ? 17.329 -7.802 -1.076 1.00 96.69 96 ARG A CA 1
ATOM 745 C C . ARG A 1 96 ? 16.217 -6.924 -1.661 1.00 96.69 96 ARG A C 1
ATOM 747 O O . ARG A 1 96 ? 16.074 -6.874 -2.880 1.00 96.69 96 ARG A O 1
ATOM 754 N N . LYS A 1 97 ? 15.484 -6.200 -0.808 1.00 96.94 97 LYS A N 1
ATOM 755 C CA . LYS A 1 97 ? 14.401 -5.289 -1.192 1.00 96.94 97 LYS A CA 1
ATOM 756 C C . LYS A 1 97 ? 14.901 -4.211 -2.141 1.00 96.94 97 LYS A C 1
ATOM 758 O O . LYS A 1 97 ? 14.314 -4.040 -3.202 1.00 96.94 97 LYS A O 1
ATOM 763 N N . GLU A 1 98 ? 15.992 -3.528 -1.801 1.00 96.94 98 GLU A N 1
ATOM 764 C CA . GLU A 1 98 ? 16.534 -2.462 -2.655 1.00 96.94 98 GLU A CA 1
ATOM 765 C C . GLU A 1 98 ? 17.009 -2.994 -4.012 1.00 96.94 98 GLU A C 1
ATOM 767 O O . GLU A 1 98 ? 16.784 -2.356 -5.038 1.00 96.94 98 GLU A O 1
ATOM 772 N N . ALA A 1 99 ? 17.590 -4.198 -4.048 1.00 95.94 99 ALA A N 1
ATOM 773 C CA . ALA A 1 99 ? 17.987 -4.833 -5.303 1.00 95.94 99 ALA A CA 1
ATOM 774 C C . ALA A 1 99 ? 16.779 -5.175 -6.195 1.00 95.94 99 ALA A C 1
ATOM 776 O O . ALA A 1 99 ? 16.804 -4.905 -7.396 1.00 95.94 99 ALA A O 1
ATOM 777 N N . VAL A 1 100 ? 15.711 -5.741 -5.618 1.00 96.12 100 VAL A N 1
ATOM 778 C CA . VAL A 1 100 ? 14.483 -6.072 -6.361 1.00 96.12 100 VAL A CA 1
ATOM 779 C C . VAL A 1 100 ? 13.749 -4.813 -6.818 1.00 96.12 100 VAL A C 1
ATOM 781 O O . VAL A 1 100 ? 13.309 -4.763 -7.965 1.00 96.12 100 VAL A O 1
ATOM 784 N N . LYS A 1 101 ? 13.678 -3.772 -5.980 1.00 95.25 101 LYS A N 1
ATOM 785 C CA . LYS A 1 101 ? 13.124 -2.467 -6.365 1.00 95.25 101 LYS A CA 1
ATOM 786 C C . LYS A 1 101 ? 13.878 -1.871 -7.548 1.00 95.25 101 LYS A C 1
ATOM 788 O O . LYS A 1 101 ? 13.254 -1.522 -8.541 1.00 95.25 101 LYS A O 1
ATOM 793 N N . ALA A 1 102 ? 15.209 -1.826 -7.479 1.00 95.19 102 ALA A N 1
ATOM 794 C CA . ALA A 1 102 ? 16.030 -1.305 -8.568 1.00 95.19 102 ALA A CA 1
ATOM 795 C C . ALA A 1 102 ? 15.825 -2.090 -9.875 1.00 95.19 102 ALA A C 1
ATOM 797 O O . ALA A 1 102 ? 15.682 -1.483 -10.935 1.00 95.19 102 ALA A O 1
ATOM 798 N N . ALA A 1 103 ? 15.761 -3.424 -9.801 1.00 93.50 103 ALA A N 1
ATOM 799 C CA . ALA A 1 103 ? 15.488 -4.269 -10.961 1.00 93.50 103 ALA A CA 1
ATOM 800 C C . ALA A 1 103 ? 14.095 -4.003 -11.558 1.00 93.50 103 ALA A C 1
ATOM 802 O O . ALA A 1 103 ? 13.963 -3.882 -12.774 1.00 93.50 103 ALA A O 1
ATOM 803 N N . TYR A 1 104 ? 13.070 -3.861 -10.713 1.00 93.19 104 TYR A N 1
ATOM 804 C CA . TYR A 1 104 ? 11.707 -3.564 -11.149 1.00 93.19 104 TYR A CA 1
ATOM 805 C C . TYR A 1 104 ? 11.590 -2.176 -11.790 1.00 93.19 104 TYR A C 1
ATOM 807 O O . TYR A 1 104 ? 11.051 -2.057 -12.887 1.00 93.19 104 TYR A O 1
ATOM 815 N N . THR A 1 105 ? 12.156 -1.138 -11.165 1.00 92.69 105 THR A N 1
ATOM 816 C CA . THR A 1 105 ? 12.184 0.222 -11.726 1.00 92.69 105 THR A CA 1
ATOM 817 C C . THR A 1 105 ? 12.926 0.264 -13.060 1.00 92.69 105 THR A C 1
ATOM 819 O O . THR A 1 105 ? 12.449 0.893 -14.000 1.00 92.69 105 THR A O 1
ATOM 822 N N . ALA A 1 106 ? 14.062 -0.431 -13.179 1.00 92.88 106 ALA A N 1
ATOM 823 C CA . ALA A 1 106 ? 14.796 -0.515 -14.439 1.00 92.88 106 ALA A CA 1
ATOM 824 C C . ALA A 1 106 ? 13.977 -1.215 -15.537 1.00 92.88 106 ALA A C 1
ATOM 826 O O . ALA A 1 106 ? 13.938 -0.734 -16.670 1.00 92.88 106 ALA A O 1
ATOM 827 N N . ALA A 1 107 ? 13.289 -2.310 -15.199 1.00 92.44 107 ALA A N 1
ATOM 828 C CA . ALA A 1 107 ? 12.423 -3.024 -16.132 1.00 92.44 107 ALA A CA 1
ATOM 829 C C . ALA A 1 107 ? 11.235 -2.161 -16.595 1.00 92.44 107 ALA A C 1
ATOM 831 O O . ALA A 1 107 ? 10.926 -2.137 -17.786 1.00 92.44 107 ALA A O 1
ATOM 832 N N . LEU A 1 108 ? 10.601 -1.409 -15.686 1.00 90.69 108 LEU A N 1
ATOM 833 C CA . LEU A 1 108 ? 9.533 -0.469 -16.040 1.00 90.69 108 LEU A CA 1
ATOM 834 C C . LEU A 1 108 ? 10.038 0.663 -16.934 1.00 90.69 108 LEU A C 1
ATOM 836 O O . LEU A 1 108 ? 9.432 0.924 -17.967 1.00 90.69 108 LEU A O 1
ATOM 840 N N . ALA A 1 109 ? 11.161 1.293 -16.581 1.00 91.50 109 ALA A N 1
ATOM 841 C CA . ALA A 1 109 ? 11.736 2.373 -17.378 1.00 91.50 109 ALA A CA 1
ATOM 842 C C . ALA A 1 109 ? 12.035 1.916 -18.812 1.00 91.50 109 ALA A C 1
ATOM 844 O O . ALA A 1 109 ? 11.737 2.629 -19.770 1.00 91.50 109 ALA A O 1
ATOM 845 N N . GLN A 1 110 ? 12.573 0.705 -18.970 1.00 91.00 110 GLN A N 1
ATOM 846 C CA . GLN A 1 110 ? 12.828 0.155 -20.293 1.00 91.00 110 GLN A CA 1
ATOM 847 C C . GLN A 1 110 ? 11.536 -0.148 -21.053 1.00 91.00 110 GLN A C 1
ATOM 849 O O . GLN A 1 110 ? 11.445 0.174 -22.233 1.00 91.00 110 GLN A O 1
ATOM 854 N N . ARG A 1 111 ? 10.523 -0.712 -20.389 1.00 91.81 111 ARG A N 1
ATOM 855 C CA . ARG A 1 111 ? 9.211 -0.931 -21.002 1.00 91.81 111 ARG A CA 1
ATOM 856 C C . ARG A 1 111 ? 8.594 0.381 -21.497 1.00 91.81 111 ARG A C 1
ATOM 858 O O . ARG A 1 111 ? 8.115 0.418 -22.623 1.00 91.81 111 ARG A O 1
ATOM 865 N N . THR A 1 112 ? 8.650 1.452 -20.703 1.00 90.69 112 THR A N 1
ATOM 866 C CA . THR A 1 112 ? 8.169 2.779 -21.119 1.00 90.69 112 THR A CA 1
ATOM 867 C C . THR A 1 112 ? 8.916 3.286 -22.356 1.00 90.69 112 THR A C 1
ATOM 869 O O . THR A 1 112 ? 8.295 3.837 -23.263 1.00 90.69 112 THR A O 1
ATOM 872 N N . ILE A 1 113 ? 10.240 3.087 -22.425 1.00 91.50 113 ILE A N 1
ATOM 873 C CA . ILE A 1 113 ? 11.043 3.442 -23.606 1.00 91.50 113 ILE A CA 1
ATOM 874 C C . ILE A 1 113 ? 10.592 2.633 -24.828 1.00 91.50 113 ILE A C 1
ATOM 876 O O . ILE A 1 113 ? 10.370 3.212 -25.888 1.00 91.50 113 ILE A O 1
ATOM 880 N N . ASP A 1 114 ? 10.428 1.320 -24.684 1.00 90.62 114 ASP A N 1
ATOM 881 C CA . ASP A 1 114 ? 10.047 0.429 -25.782 1.00 90.62 114 ASP A CA 1
ATOM 882 C C . ASP A 1 114 ? 8.624 0.737 -26.289 1.00 90.62 114 ASP A C 1
ATOM 884 O O . ASP A 1 114 ? 8.394 0.766 -27.498 1.00 90.62 114 ASP A O 1
ATOM 888 N N . GLU A 1 115 ? 7.684 1.053 -25.390 1.00 90.19 115 GLU A N 1
ATOM 889 C CA . GLU A 1 115 ? 6.329 1.509 -25.735 1.00 90.19 115 GLU A CA 1
ATOM 890 C C . GLU A 1 115 ? 6.356 2.852 -26.486 1.00 90.19 115 GLU A C 1
ATOM 892 O O . GLU A 1 115 ? 5.679 3.008 -27.506 1.00 90.19 115 GLU A O 1
ATOM 897 N N . ALA A 1 116 ? 7.175 3.810 -26.037 1.00 93.06 116 ALA A N 1
ATOM 898 C CA . ALA A 1 116 ? 7.332 5.097 -26.712 1.00 93.06 116 ALA A CA 1
ATOM 899 C C . ALA A 1 116 ? 7.968 4.956 -28.107 1.00 93.06 116 ALA A C 1
ATOM 901 O O . ALA A 1 116 ? 7.566 5.655 -29.039 1.00 93.06 116 ALA A O 1
ATOM 902 N N . LEU A 1 117 ? 8.938 4.049 -28.268 1.00 92.62 117 LEU A N 1
ATOM 903 C CA . LEU A 1 117 ? 9.570 3.761 -29.558 1.00 92.62 117 LEU A CA 1
ATOM 904 C C . LEU A 1 117 ? 8.602 3.071 -30.520 1.00 92.62 117 LEU A C 1
ATOM 906 O O . LEU A 1 117 ? 8.509 3.493 -31.669 1.00 92.62 117 LEU A O 1
ATOM 910 N N . ALA A 1 118 ? 7.835 2.085 -30.052 1.00 91.19 118 ALA A N 1
ATOM 911 C CA . ALA A 1 118 ? 6.812 1.422 -30.859 1.00 91.19 118 ALA A CA 1
ATOM 912 C C . ALA A 1 118 ? 5.713 2.391 -31.332 1.00 91.19 118 ALA A C 1
ATOM 914 O O . ALA A 1 118 ? 5.212 2.265 -32.446 1.00 91.19 118 ALA A O 1
ATOM 915 N N . ALA A 1 119 ? 5.356 3.385 -30.509 1.00 93.00 119 ALA A N 1
ATOM 916 C CA . ALA A 1 119 ? 4.412 4.433 -30.898 1.00 93.00 119 ALA A CA 1
ATOM 917 C C . ALA A 1 119 ? 4.968 5.377 -31.982 1.00 93.00 119 ALA A C 1
ATOM 919 O O . ALA A 1 119 ? 4.195 5.976 -32.730 1.00 93.00 119 ALA A O 1
ATOM 920 N N . PHE A 1 120 ? 6.294 5.527 -32.061 1.00 94.50 120 PHE A N 1
ATOM 921 C CA . PHE A 1 120 ? 6.971 6.373 -33.048 1.00 94.50 120 PHE A CA 1
ATOM 922 C C . PHE A 1 120 ? 7.327 5.633 -34.344 1.00 94.50 120 PHE A C 1
ATOM 924 O O . PHE A 1 120 ? 7.325 6.245 -35.413 1.00 94.50 120 PHE A O 1
ATOM 931 N N . ASP A 1 121 ? 7.656 4.347 -34.251 1.00 94.25 121 ASP A N 1
ATOM 932 C CA . ASP A 1 121 ? 8.102 3.505 -35.356 1.00 94.25 121 ASP A CA 1
ATOM 933 C C . ASP A 1 121 ? 7.429 2.128 -35.273 1.00 94.25 121 ASP A C 1
ATOM 935 O O . ASP A 1 121 ? 7.817 1.276 -34.477 1.00 94.25 121 ASP A O 1
ATOM 939 N N . GLU A 1 122 ? 6.446 1.883 -36.145 1.00 89.25 122 GLU A N 1
ATOM 940 C CA . GLU A 1 122 ? 5.718 0.605 -36.214 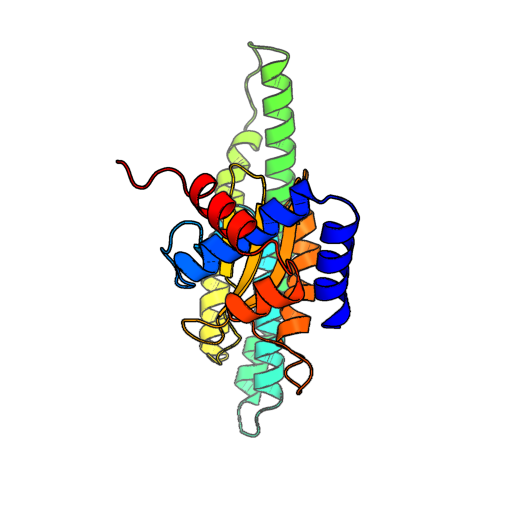1.00 89.25 122 GLU A CA 1
ATOM 941 C C . GLU A 1 122 ? 6.622 -0.598 -36.551 1.00 89.25 122 GLU A C 1
ATOM 943 O O . GLU A 1 122 ? 6.225 -1.745 -36.344 1.00 89.25 122 GLU A O 1
ATOM 948 N N . SER A 1 123 ? 7.826 -0.362 -37.088 1.00 92.19 123 SER A N 1
ATOM 949 C CA . SER A 1 123 ? 8.802 -1.416 -37.389 1.00 92.19 123 SER A CA 1
ATOM 950 C C . SER A 1 123 ? 9.734 -1.741 -36.217 1.00 92.19 123 SER A C 1
ATOM 952 O O . SER A 1 123 ? 10.514 -2.697 -36.300 1.00 92.19 123 SER A O 1
ATOM 954 N N . TYR A 1 124 ? 9.647 -0.976 -35.124 1.00 92.94 124 TYR A N 1
ATOM 955 C CA . TYR A 1 124 ? 10.412 -1.214 -33.911 1.00 92.94 124 TYR A CA 1
ATOM 956 C C . TYR A 1 124 ? 10.041 -2.563 -33.280 1.00 92.94 124 TYR A C 1
ATOM 958 O O . TYR A 1 124 ? 8.871 -2.897 -33.092 1.00 92.94 124 TYR A O 1
ATOM 966 N N . VAL A 1 125 ? 11.064 -3.335 -32.911 1.00 88.38 125 VAL A N 1
ATOM 967 C CA . VAL A 1 125 ? 10.915 -4.600 -32.188 1.00 88.38 125 VAL A CA 1
ATOM 968 C C . VAL A 1 125 ? 11.533 -4.424 -30.801 1.00 88.38 125 VAL A C 1
ATOM 970 O O . VAL A 1 125 ? 12.741 -4.172 -30.725 1.00 88.38 125 VAL A O 1
ATOM 973 N N . PRO A 1 126 ? 10.745 -4.568 -29.719 1.00 85.12 126 PRO A N 1
ATOM 974 C CA . PRO A 1 126 ? 11.248 -4.486 -28.353 1.00 85.12 126 PRO A CA 1
ATOM 975 C C . PRO A 1 126 ? 12.403 -5.453 -28.084 1.00 85.12 126 PRO A C 1
ATOM 977 O O . PRO A 1 126 ? 12.482 -6.550 -28.647 1.00 85.12 126 PRO A O 1
ATOM 980 N N . GLY A 1 127 ? 13.316 -5.039 -27.208 1.00 78.44 127 GLY A N 1
ATOM 981 C CA . GLY A 1 127 ? 14.450 -5.863 -26.801 1.00 78.44 127 GLY A CA 1
ATOM 982 C C . GLY A 1 127 ? 14.101 -6.833 -25.670 1.00 78.44 127 GLY A C 1
ATOM 983 O O . GLY A 1 127 ? 13.046 -6.752 -25.052 1.00 78.44 127 GLY A O 1
ATOM 984 N N . ARG A 1 128 ? 15.057 -7.701 -25.307 1.00 71.56 128 ARG A N 1
ATOM 985 C CA . ARG A 1 128 ? 14.944 -8.638 -24.165 1.00 71.56 128 ARG A CA 1
ATOM 986 C C . ARG A 1 128 ? 14.528 -7.963 -22.851 1.00 71.56 128 ARG A C 1
ATOM 988 O O . ARG A 1 128 ? 13.941 -8.602 -21.993 1.00 71.56 128 ARG A O 1
ATOM 995 N N . ALA A 1 129 ? 14.862 -6.690 -22.680 1.00 65.25 129 ALA A N 1
ATOM 996 C CA . ALA A 1 129 ? 14.589 -5.966 -21.454 1.00 65.25 129 ALA A CA 1
ATOM 997 C C . ALA A 1 129 ? 13.102 -5.569 -21.276 1.00 65.25 129 ALA A C 1
ATOM 999 O O . ALA A 1 129 ? 12.678 -5.410 -20.134 1.00 65.25 129 ALA A O 1
ATOM 1000 N N . ALA A 1 130 ? 12.281 -5.521 -22.339 1.00 66.12 130 ALA A N 1
ATOM 1001 C CA . ALA A 1 130 ? 10.817 -5.415 -22.213 1.00 66.12 130 ALA A CA 1
ATOM 1002 C C . ALA A 1 130 ? 10.200 -6.622 -21.486 1.00 66.12 130 ALA A C 1
ATOM 1004 O O . ALA A 1 130 ? 9.216 -6.484 -20.756 1.00 66.12 130 ALA A O 1
ATOM 1005 N N . ASP A 1 131 ? 10.817 -7.798 -21.630 1.00 77.00 131 ASP A N 1
ATOM 1006 C CA . ASP A 1 131 ? 10.359 -9.040 -21.006 1.00 77.00 131 ASP A CA 1
ATOM 1007 C C . ASP A 1 131 ? 10.750 -9.143 -19.517 1.00 77.00 131 ASP A C 1
ATOM 1009 O O . ASP A 1 131 ? 10.329 -10.076 -18.834 1.00 77.00 131 ASP A O 1
ATOM 1013 N N . GLU A 1 132 ? 11.528 -8.193 -18.978 1.00 87.62 132 GLU A N 1
ATOM 1014 C CA . GLU A 1 132 ? 12.077 -8.258 -17.612 1.00 87.62 132 GLU A CA 1
ATOM 1015 C C . GLU A 1 132 ? 11.095 -7.773 -16.526 1.00 87.62 132 GLU A C 1
ATOM 1017 O O . GLU A 1 132 ? 11.308 -8.016 -15.335 1.00 87.62 132 GLU A O 1
ATOM 1022 N N . VAL A 1 133 ? 9.966 -7.149 -16.893 1.00 90.31 133 VAL A N 1
ATOM 1023 C CA . VAL A 1 133 ? 8.965 -6.692 -15.904 1.00 90.31 133 VAL A CA 1
ATOM 1024 C C . VAL A 1 133 ? 8.323 -7.876 -15.176 1.00 90.31 133 VAL A C 1
ATOM 1026 O O . VAL A 1 133 ? 8.170 -7.855 -13.954 1.00 90.31 133 VAL A O 1
ATOM 1029 N N . ALA A 1 134 ? 7.966 -8.933 -15.911 1.00 91.12 134 ALA A N 1
ATOM 1030 C CA . ALA A 1 134 ? 7.359 -10.135 -15.345 1.00 91.12 134 ALA A CA 1
ATOM 1031 C C . ALA A 1 134 ? 8.269 -10.860 -14.329 1.00 91.12 134 ALA A C 1
ATOM 1033 O O . ALA A 1 134 ? 7.804 -11.125 -13.216 1.00 91.12 134 ALA A O 1
ATOM 1034 N N . PRO A 1 135 ? 9.549 -11.166 -14.629 1.00 93.06 135 PRO A N 1
ATOM 1035 C CA . PRO A 1 135 ? 10.443 -11.775 -13.649 1.00 93.06 135 PRO A CA 1
ATOM 1036 C C . PRO A 1 135 ? 10.756 -10.842 -12.472 1.00 93.06 135 PRO A C 1
ATOM 1038 O O . PRO A 1 135 ? 10.803 -11.321 -11.339 1.00 93.06 135 PRO A O 1
ATOM 1041 N N . ALA A 1 136 ? 10.901 -9.528 -12.687 1.00 92.25 136 ALA A N 1
ATOM 1042 C CA . ALA A 1 136 ? 11.097 -8.580 -11.587 1.00 92.25 136 ALA A CA 1
ATOM 1043 C C . ALA A 1 136 ? 9.892 -8.556 -10.627 1.00 92.25 136 ALA A C 1
ATOM 1045 O O . ALA A 1 136 ? 10.066 -8.600 -9.406 1.00 92.25 136 ALA A O 1
ATOM 1046 N N . ARG A 1 137 ? 8.664 -8.582 -11.166 1.00 93.06 137 ARG A N 1
ATOM 1047 C CA . ARG A 1 137 ? 7.433 -8.710 -10.372 1.00 93.06 137 ARG A CA 1
ATOM 1048 C C . ARG A 1 137 ? 7.369 -10.042 -9.625 1.00 93.06 137 ARG A C 1
ATOM 1050 O O . ARG A 1 137 ? 7.087 -10.056 -8.432 1.00 93.06 137 ARG A O 1
ATOM 1057 N N . ALA A 1 138 ? 7.697 -11.151 -10.287 1.00 94.94 138 ALA A N 1
ATOM 1058 C CA . ALA A 1 138 ? 7.714 -12.468 -9.651 1.00 94.94 138 ALA A CA 1
ATOM 1059 C C . ALA A 1 138 ? 8.722 -12.546 -8.487 1.00 94.94 138 ALA A C 1
ATOM 1061 O O . ALA A 1 138 ? 8.434 -13.166 -7.461 1.00 94.94 138 ALA A O 1
ATOM 1062 N N . ALA A 1 139 ? 9.878 -11.888 -8.616 1.00 96.00 139 ALA A N 1
ATOM 1063 C CA . ALA A 1 139 ? 10.864 -11.789 -7.543 1.00 96.00 139 ALA A CA 1
ATOM 1064 C C . ALA A 1 139 ? 10.334 -10.987 -6.341 1.00 96.00 139 ALA A C 1
ATOM 1066 O O . ALA A 1 139 ? 10.545 -11.391 -5.194 1.00 96.00 139 ALA A O 1
ATOM 1067 N N . ALA A 1 140 ? 9.615 -9.885 -6.586 1.00 96.44 140 ALA A N 1
ATOM 1068 C CA . ALA A 1 140 ? 8.943 -9.131 -5.529 1.00 96.44 140 ALA A CA 1
ATOM 1069 C C . ALA A 1 140 ? 7.863 -9.977 -4.832 1.00 96.44 140 ALA A C 1
ATOM 1071 O O . ALA A 1 140 ? 7.819 -10.020 -3.603 1.00 96.44 140 ALA A O 1
ATOM 1072 N N . ASP A 1 141 ? 7.060 -10.727 -5.590 1.00 95.88 141 ASP A N 1
ATOM 1073 C CA . ASP A 1 141 ? 6.034 -11.620 -5.041 1.00 95.88 141 ASP A CA 1
ATOM 1074 C C . ASP A 1 141 ? 6.623 -12.724 -4.153 1.00 95.88 141 ASP A C 1
ATOM 1076 O O . ASP A 1 141 ? 6.086 -13.026 -3.086 1.00 95.88 141 ASP A O 1
ATOM 1080 N N . GLU A 1 142 ? 7.733 -13.342 -4.568 1.00 96.69 142 GLU A N 1
ATOM 1081 C CA . GLU A 1 142 ? 8.452 -14.327 -3.752 1.00 96.69 142 GLU A CA 1
ATOM 1082 C C . GLU A 1 142 ? 8.912 -13.713 -2.424 1.00 96.69 142 GLU A C 1
ATOM 1084 O O . GLU A 1 142 ? 8.687 -14.294 -1.357 1.00 96.69 142 GLU A O 1
ATOM 1089 N N . MET A 1 143 ? 9.499 -12.515 -2.478 1.00 97.25 143 MET A N 1
ATOM 1090 C CA . MET A 1 143 ? 9.921 -11.793 -1.282 1.00 97.25 143 MET A CA 1
ATOM 1091 C C . MET A 1 143 ? 8.748 -11.454 -0.363 1.00 97.25 143 MET A C 1
ATOM 1093 O O . MET A 1 143 ? 8.852 -11.671 0.841 1.00 97.25 143 MET A O 1
ATOM 1097 N N . LEU A 1 144 ? 7.625 -10.977 -0.905 1.00 95.81 144 LEU A N 1
ATOM 1098 C CA . LEU A 1 144 ? 6.426 -10.661 -0.123 1.00 95.81 144 LEU A CA 1
ATOM 1099 C C . LEU A 1 144 ? 5.827 -11.905 0.545 1.00 95.81 144 LEU A C 1
ATOM 1101 O O . LEU A 1 144 ? 5.347 -11.827 1.674 1.00 95.81 144 LEU A O 1
ATOM 1105 N N . ARG A 1 145 ? 5.886 -13.076 -0.103 1.00 95.31 145 ARG A N 1
ATOM 1106 C CA . ARG A 1 145 ? 5.476 -14.344 0.529 1.00 95.31 145 ARG A CA 1
ATOM 1107 C C . ARG A 1 145 ? 6.397 -14.723 1.689 1.00 95.31 145 ARG A C 1
ATOM 1109 O O . ARG A 1 145 ? 5.905 -15.102 2.750 1.00 95.31 145 ARG A O 1
ATOM 1116 N N . ALA A 1 146 ? 7.713 -14.603 1.506 1.00 95.12 146 ALA A N 1
ATOM 1117 C CA . ALA A 1 146 ? 8.685 -14.860 2.570 1.00 95.12 146 ALA A CA 1
ATOM 1118 C C . ALA A 1 146 ? 8.531 -13.869 3.736 1.00 95.12 146 ALA A C 1
ATOM 1120 O O . ALA A 1 146 ? 8.648 -14.244 4.902 1.00 95.12 146 ALA A O 1
ATOM 1121 N N . ALA A 1 147 ? 8.213 -12.615 3.427 1.00 94.19 147 ALA A N 1
ATOM 1122 C CA . ALA A 1 147 ? 7.930 -11.596 4.417 1.00 94.19 147 ALA A CA 1
ATOM 1123 C C . ALA A 1 147 ? 6.680 -11.906 5.242 1.00 94.19 147 ALA A C 1
ATOM 1125 O O . ALA A 1 147 ? 6.741 -11.869 6.467 1.00 94.19 147 ALA A O 1
ATOM 1126 N N . ALA A 1 148 ? 5.577 -12.282 4.591 1.00 92.38 148 ALA A N 1
ATOM 1127 C CA . ALA A 1 148 ? 4.344 -12.663 5.275 1.00 92.38 148 ALA A CA 1
ATOM 1128 C C . ALA A 1 148 ? 4.544 -13.869 6.215 1.00 92.38 148 ALA A C 1
ATOM 1130 O O . ALA A 1 148 ? 3.921 -13.950 7.274 1.00 92.38 148 ALA A O 1
ATOM 1131 N N . GLU A 1 149 ? 5.429 -14.804 5.854 1.00 93.75 149 GLU A N 1
ATOM 1132 C CA . GLU A 1 149 ? 5.848 -15.899 6.735 1.00 93.75 149 GLU A CA 1
ATOM 1133 C C . GLU A 1 149 ? 6.558 -15.383 7.990 1.00 93.75 149 GLU A C 1
ATOM 1135 O O . GLU A 1 149 ? 6.168 -15.740 9.103 1.00 93.75 149 GLU A O 1
ATOM 1140 N N . LEU A 1 150 ? 7.559 -14.513 7.824 1.00 93.50 150 LEU A N 1
ATOM 1141 C CA . LEU A 1 150 ? 8.283 -13.916 8.945 1.00 93.50 150 LEU A CA 1
ATOM 1142 C C . LEU A 1 150 ? 7.355 -13.095 9.850 1.00 93.50 150 LEU A C 1
ATOM 1144 O O . LEU A 1 150 ? 7.406 -13.239 11.069 1.00 93.50 150 LEU A O 1
ATOM 1148 N N . GLU A 1 151 ? 6.486 -12.267 9.272 1.00 92.19 151 GLU A N 1
ATOM 1149 C CA . GLU A 1 151 ? 5.505 -11.464 10.009 1.00 92.19 151 GLU A CA 1
ATOM 1150 C C . GLU A 1 151 ? 4.610 -12.348 10.885 1.00 92.19 151 GLU A C 1
ATOM 1152 O O . GLU A 1 151 ? 4.446 -12.079 12.074 1.00 92.19 151 GLU A O 1
ATOM 1157 N N . ARG A 1 152 ? 4.113 -13.466 10.342 1.00 91.31 152 ARG A N 1
ATOM 1158 C CA . ARG A 1 152 ? 3.303 -14.421 11.107 1.00 91.31 152 ARG A CA 1
ATOM 1159 C C . ARG A 1 152 ? 4.082 -15.059 12.258 1.00 91.31 152 ARG A C 1
ATOM 1161 O O . ARG A 1 152 ? 3.513 -15.267 13.326 1.00 91.31 152 ARG A O 1
ATOM 1168 N N . GLN A 1 153 ? 5.366 -15.365 12.058 1.00 91.56 153 GLN A N 1
ATOM 1169 C CA . GLN A 1 153 ? 6.232 -15.915 13.109 1.00 91.56 153 GLN A CA 1
ATOM 1170 C C . GLN A 1 153 ? 6.511 -14.901 14.222 1.00 91.56 153 GLN A C 1
ATOM 1172 O O . GLN A 1 153 ? 6.552 -15.278 15.392 1.00 91.56 153 GLN A O 1
ATOM 1177 N N . LEU A 1 154 ? 6.693 -13.620 13.878 1.00 89.25 154 LEU A N 1
ATOM 1178 C CA . LEU A 1 154 ? 6.882 -12.542 14.858 1.00 89.25 154 LEU A CA 1
ATOM 1179 C C . LEU A 1 154 ? 5.611 -12.266 15.681 1.00 89.25 154 LEU A C 1
ATOM 1181 O O . LEU A 1 154 ? 5.685 -11.678 16.764 1.00 89.25 154 LEU A O 1
ATOM 1185 N N . GLY A 1 155 ? 4.473 -12.765 15.204 1.00 80.75 155 GLY A N 1
ATOM 1186 C CA . GLY A 1 155 ? 3.189 -12.770 15.881 1.00 80.75 155 GLY A CA 1
ATOM 1187 C C . GLY A 1 155 ? 2.156 -11.942 15.130 1.00 80.75 155 GLY A C 1
ATOM 1188 O O . GLY A 1 155 ? 2.472 -10.974 14.445 1.00 80.75 155 GLY A O 1
ATOM 1189 N N . THR A 1 156 ? 0.896 -12.319 15.298 1.00 63.31 156 THR A N 1
ATOM 1190 C CA . THR A 1 156 ? -0.254 -11.588 14.774 1.00 63.31 156 THR A CA 1
ATOM 1191 C C . THR A 1 156 ? -0.883 -10.803 15.917 1.00 63.31 156 THR A C 1
ATOM 1193 O O . THR A 1 156 ? -1.593 -11.382 16.734 1.00 63.31 156 THR A O 1
ATOM 1196 N N . ASP A 1 157 ? -0.604 -9.507 15.994 1.00 55.16 157 ASP A N 1
ATOM 1197 C CA . ASP A 1 157 ? -1.500 -8.579 16.684 1.00 55.16 157 ASP A CA 1
ATOM 1198 C C . ASP A 1 157 ? -2.253 -7.779 15.625 1.00 55.16 157 ASP A C 1
ATOM 1200 O O . ASP A 1 157 ? -1.695 -7.463 14.570 1.00 55.16 157 ASP A O 1
ATOM 1204 N N . THR A 1 158 ? -3.513 -7.487 15.945 1.00 61.22 158 THR A N 1
ATOM 1205 C CA . THR A 1 158 ? -4.484 -6.614 15.274 1.00 61.22 158 THR A CA 1
ATOM 1206 C C . THR A 1 158 ? -3.925 -5.201 15.086 1.00 61.22 158 THR A C 1
ATOM 1208 O O . THR A 1 158 ? -4.388 -4.243 15.695 1.00 61.22 158 THR A O 1
ATOM 1211 N N . GLU A 1 159 ? -2.882 -5.044 14.266 1.00 67.88 159 GLU A N 1
ATOM 1212 C CA . GLU A 1 159 ? -2.718 -3.781 13.553 1.00 67.88 159 GLU A CA 1
ATOM 1213 C C . GLU A 1 159 ? -4.010 -3.586 12.748 1.00 67.88 159 GLU A C 1
ATOM 1215 O O . GLU A 1 159 ? -4.419 -4.537 12.070 1.00 67.88 159 GLU A O 1
ATOM 1220 N N . PRO A 1 160 ? -4.673 -2.421 12.849 1.00 73.25 160 PRO A N 1
ATOM 1221 C CA . PRO A 1 160 ? -5.862 -2.163 12.059 1.00 73.25 160 PRO A CA 1
ATOM 1222 C C . PRO A 1 160 ? -5.508 -2.370 10.590 1.00 73.25 160 PRO A C 1
ATOM 1224 O O . PRO A 1 160 ? -4.517 -1.820 10.092 1.00 73.25 160 PRO A O 1
ATOM 1227 N N . GLU A 1 161 ? -6.272 -3.230 9.925 1.00 84.12 161 GLU A N 1
ATOM 1228 C CA . GLU A 1 161 ? -6.086 -3.480 8.506 1.00 84.12 161 GLU A CA 1
ATOM 1229 C C . GLU A 1 161 ? -6.485 -2.212 7.758 1.00 84.12 161 GLU A C 1
ATOM 1231 O O . GLU A 1 161 ? -7.603 -1.712 7.901 1.00 84.12 161 GLU A O 1
ATOM 1236 N N . ILE A 1 162 ? -5.542 -1.671 6.988 1.00 90.81 162 ILE A N 1
ATOM 1237 C CA . ILE A 1 162 ? -5.840 -0.563 6.093 1.00 90.81 162 ILE A CA 1
ATOM 1238 C C . ILE A 1 162 ? -6.456 -1.179 4.844 1.00 90.81 162 ILE A C 1
ATOM 1240 O O . ILE A 1 162 ? -5.871 -2.054 4.210 1.00 90.81 162 ILE A O 1
ATOM 1244 N N . SER A 1 163 ? -7.636 -0.704 4.490 1.00 92.25 163 SER A N 1
ATOM 1245 C CA . SER A 1 163 ? -8.312 -1.027 3.245 1.00 92.25 163 SER A CA 1
ATOM 1246 C C . SER A 1 163 ? -8.316 0.188 2.333 1.00 92.25 163 SER A C 1
ATOM 1248 O O . SER A 1 163 ? -8.170 1.330 2.773 1.00 92.25 163 SER A O 1
ATOM 1250 N N . GLU A 1 164 ? -8.477 -0.071 1.043 1.00 93.06 164 GLU A N 1
ATOM 1251 C CA . GLU A 1 164 ? -8.586 0.965 0.032 1.00 93.06 164 GLU A CA 1
ATOM 1252 C C . GLU A 1 164 ? -9.969 0.914 -0.611 1.00 93.06 164 GLU A C 1
ATOM 1254 O O . GLU A 1 164 ? -10.375 -0.120 -1.141 1.00 93.06 164 GLU A O 1
ATOM 1259 N N . LEU A 1 165 ? -10.670 2.045 -0.607 1.00 91.81 165 LEU A N 1
ATOM 1260 C CA . LEU A 1 165 ? -11.764 2.301 -1.532 1.00 91.81 165 LEU A CA 1
ATOM 1261 C C . LEU A 1 165 ? -11.169 2.863 -2.826 1.00 91.81 165 LEU A C 1
ATOM 1263 O O . LEU A 1 165 ? -10.535 3.920 -2.805 1.00 91.81 165 LEU A O 1
ATOM 1267 N N . ARG A 1 166 ? -11.416 2.187 -3.949 1.00 89.88 166 ARG A N 1
ATOM 1268 C CA . ARG A 1 166 ? -10.933 2.579 -5.273 1.00 89.88 166 ARG A CA 1
ATOM 1269 C C . ARG A 1 166 ? -12.077 2.849 -6.236 1.00 89.88 166 ARG A C 1
ATOM 1271 O O . ARG A 1 166 ? -12.825 1.946 -6.608 1.00 89.88 166 ARG A O 1
ATOM 1278 N N . LEU A 1 167 ? -12.164 4.092 -6.693 1.00 87.38 167 LEU A N 1
ATOM 1279 C CA . LEU A 1 167 ? -13.136 4.537 -7.683 1.00 87.38 167 LEU A CA 1
ATOM 1280 C C . LEU A 1 167 ? -12.399 4.988 -8.945 1.00 87.38 167 LEU A C 1
ATOM 1282 O O . LEU A 1 167 ? -12.197 6.181 -9.166 1.00 87.38 167 LEU A O 1
ATOM 1286 N N . ASP A 1 168 ? -12.018 4.023 -9.786 1.00 85.31 168 ASP A N 1
ATOM 1287 C CA . ASP A 1 168 ? -11.192 4.261 -10.982 1.00 85.31 168 ASP A CA 1
ATOM 1288 C C . ASP A 1 168 ? -11.812 5.286 -11.944 1.00 85.31 168 ASP A C 1
ATOM 1290 O O . ASP A 1 168 ? -11.114 6.122 -12.508 1.00 85.31 168 ASP A O 1
ATOM 1294 N N . ALA A 1 169 ? -13.143 5.283 -12.091 1.00 82.75 169 ALA A N 1
ATOM 1295 C CA . ALA A 1 169 ? -13.858 6.236 -12.948 1.00 82.75 169 ALA A CA 1
ATOM 1296 C C . ALA A 1 169 ? -13.709 7.705 -12.502 1.00 82.75 169 ALA A C 1
ATOM 1298 O O . ALA A 1 169 ? -13.996 8.615 -13.281 1.00 82.75 169 ALA A O 1
ATOM 1299 N N . PHE A 1 170 ? -13.285 7.927 -11.258 1.00 80.44 170 PHE A N 1
ATOM 1300 C CA . PHE A 1 170 ? -13.097 9.239 -10.646 1.00 80.44 170 PHE A CA 1
ATOM 1301 C C . PHE A 1 170 ? -11.636 9.501 -10.271 1.00 80.44 170 PHE A C 1
ATOM 1303 O O . PHE A 1 170 ? -11.367 10.511 -9.626 1.00 80.44 170 PHE A O 1
ATOM 1310 N N . ASP A 1 171 ? -10.723 8.599 -10.656 1.00 87.12 171 ASP A N 1
ATOM 1311 C CA . ASP A 1 171 ? -9.308 8.613 -10.275 1.00 87.12 171 ASP A CA 1
ATOM 1312 C C . ASP A 1 171 ? -9.113 8.910 -8.779 1.00 87.12 171 ASP A C 1
ATOM 1314 O O . ASP A 1 171 ? -8.326 9.769 -8.387 1.00 87.12 171 ASP A O 1
ATOM 1318 N N . LEU A 1 172 ? -9.921 8.244 -7.944 1.00 88.62 172 LEU A N 1
ATOM 1319 C CA . LEU A 1 172 ? -9.990 8.467 -6.504 1.00 88.62 172 LEU A CA 1
ATOM 1320 C C . LEU A 1 172 ? -9.623 7.193 -5.750 1.00 88.62 172 LEU A C 1
ATOM 1322 O O . LEU A 1 172 ? -10.185 6.119 -5.996 1.00 88.62 172 LEU A O 1
ATOM 1326 N N . ARG A 1 173 ? -8.729 7.345 -4.771 1.00 91.06 173 ARG A N 1
ATOM 1327 C CA . ARG A 1 173 ? -8.366 6.308 -3.800 1.00 91.06 173 ARG A CA 1
ATOM 1328 C C . ARG A 1 173 ? -8.533 6.858 -2.391 1.00 91.06 173 ARG A C 1
ATOM 1330 O O . ARG A 1 173 ? -8.099 7.969 -2.105 1.00 91.06 173 ARG A O 1
ATOM 1337 N N . LEU A 1 174 ? -9.152 6.087 -1.508 1.00 91.00 174 LEU A N 1
ATOM 1338 C CA . LEU A 1 174 ? -9.308 6.421 -0.094 1.00 91.00 174 LEU A CA 1
ATOM 1339 C C . LEU A 1 174 ? -8.774 5.262 0.743 1.00 91.00 174 LEU A C 1
ATOM 1341 O O . LEU A 1 174 ? -9.318 4.161 0.698 1.00 91.00 174 LEU A O 1
ATOM 1345 N N . LEU A 1 175 ? -7.729 5.526 1.522 1.00 92.75 175 LEU A N 1
ATOM 1346 C CA . LEU A 1 175 ? -7.260 4.634 2.572 1.00 92.75 175 LEU A CA 1
ATOM 1347 C C . LEU A 1 175 ? -8.123 4.830 3.812 1.00 92.75 175 LEU A C 1
ATOM 1349 O O . LEU A 1 175 ? -8.362 5.962 4.242 1.00 92.75 175 LEU A O 1
ATOM 1353 N N . PHE A 1 176 ? -8.562 3.731 4.407 1.00 92.00 176 PHE A N 1
ATOM 1354 C CA . PHE A 1 176 ? -9.354 3.746 5.629 1.00 92.00 176 PHE A CA 1
ATOM 1355 C C . PHE A 1 176 ? -9.076 2.496 6.469 1.00 92.00 176 PHE A C 1
ATOM 1357 O O . PHE A 1 176 ? -8.552 1.504 5.965 1.00 92.00 176 PHE A O 1
ATOM 1364 N N . ALA A 1 177 ? -9.444 2.530 7.745 1.00 90.81 177 ALA A N 1
ATOM 1365 C CA . ALA A 1 177 ? -9.487 1.348 8.601 1.00 90.81 177 ALA A CA 1
ATOM 1366 C C . ALA A 1 177 ? -10.888 1.199 9.200 1.00 90.81 177 ALA A C 1
ATOM 1368 O O . ALA A 1 177 ? -11.476 2.175 9.662 1.00 90.81 177 ALA A O 1
ATOM 1369 N N . ALA A 1 178 ? -11.436 -0.014 9.186 1.00 89.38 178 ALA A N 1
ATOM 1370 C CA . ALA A 1 178 ? -12.722 -0.292 9.815 1.00 89.38 178 ALA A CA 1
ATOM 1371 C C . ALA A 1 178 ? -12.549 -0.411 11.335 1.00 89.38 178 ALA A C 1
ATOM 1373 O O . ALA A 1 178 ? -11.718 -1.191 11.803 1.00 89.38 178 ALA A O 1
ATOM 1374 N N . GLU A 1 179 ? -13.342 0.335 12.100 1.00 86.69 179 GLU A N 1
ATOM 1375 C CA . GLU A 1 179 ? -13.401 0.206 13.561 1.00 86.69 179 GLU A CA 1
ATOM 1376 C C . GLU A 1 179 ? -14.533 -0.747 13.975 1.00 86.69 179 GLU A C 1
ATOM 1378 O O . GLU A 1 179 ? -14.372 -1.597 14.852 1.00 86.69 179 GLU A O 1
ATOM 1383 N N . SER A 1 180 ? -15.668 -0.654 13.283 1.00 86.81 180 SER A N 1
ATOM 1384 C CA . SER A 1 180 ? -16.826 -1.539 13.413 1.00 86.81 180 SER A CA 1
ATOM 1385 C C . SER A 1 180 ? -17.442 -1.795 12.029 1.00 86.81 180 SER A C 1
ATOM 1387 O O . SER A 1 180 ? -16.859 -1.465 11.001 1.00 86.81 180 SER A O 1
ATOM 1389 N N . SER A 1 181 ? -18.631 -2.400 11.977 1.00 85.19 181 SER A N 1
ATOM 1390 C CA . SER A 1 181 ? -19.379 -2.592 10.727 1.00 85.19 181 SER A CA 1
ATOM 1391 C C . SER A 1 181 ? -19.967 -1.307 10.133 1.00 85.19 181 SER A C 1
ATOM 1393 O O . SER A 1 181 ? -20.362 -1.312 8.971 1.00 85.19 181 SER A O 1
ATOM 1395 N N . ASP A 1 182 ? -20.077 -0.248 10.931 1.00 88.81 182 ASP A N 1
ATOM 1396 C CA . ASP A 1 182 ? -20.710 1.031 10.593 1.00 88.81 182 ASP A CA 1
ATOM 1397 C C . ASP A 1 182 ? -19.838 2.254 10.909 1.00 88.81 182 ASP A C 1
ATOM 1399 O O . ASP A 1 182 ? -20.217 3.362 10.537 1.00 88.81 182 ASP A O 1
ATOM 1403 N N . THR A 1 183 ? -18.667 2.043 11.516 1.00 90.00 183 THR A N 1
ATOM 1404 C CA . THR A 1 183 ? -17.682 3.075 11.834 1.00 90.00 183 THR A CA 1
ATOM 1405 C C . THR A 1 183 ? -16.359 2.805 11.126 1.00 90.00 183 THR A C 1
ATOM 1407 O O . THR A 1 183 ? -15.790 1.712 11.232 1.00 90.00 183 THR A O 1
ATOM 1410 N N . ALA A 1 184 ? -15.839 3.823 10.440 1.00 89.38 184 ALA A N 1
ATOM 1411 C CA . ALA A 1 184 ? -14.538 3.779 9.786 1.00 89.38 184 ALA A CA 1
ATOM 1412 C C . ALA A 1 184 ? -13.684 5.010 10.111 1.00 89.38 184 ALA A C 1
ATO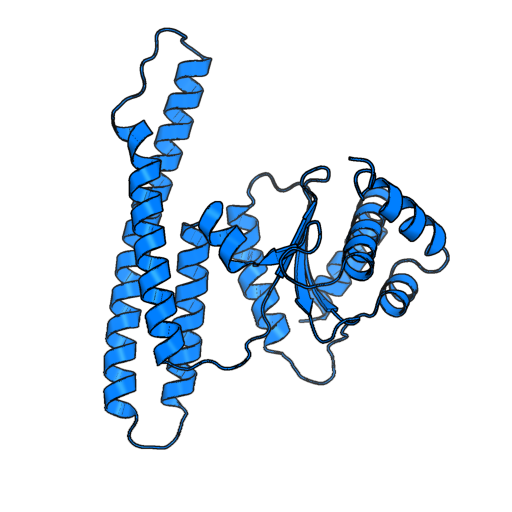M 1414 O O . ALA A 1 184 ? -14.157 6.143 10.209 1.00 89.38 184 ALA A O 1
ATOM 1415 N N . VAL A 1 185 ? -12.388 4.760 10.220 1.00 88.19 185 VAL A N 1
ATOM 1416 C CA . VAL A 1 185 ? -11.317 5.743 10.330 1.00 88.19 185 VAL A CA 1
ATOM 1417 C C . VAL A 1 185 ? -10.890 6.112 8.910 1.00 88.19 185 VAL A C 1
ATOM 1419 O O . VAL A 1 185 ? -10.303 5.288 8.207 1.00 88.19 185 VAL A O 1
ATOM 1422 N N . LEU A 1 186 ? -11.190 7.335 8.470 1.00 88.25 186 LEU A N 1
ATOM 1423 C CA . LEU A 1 186 ? -10.731 7.850 7.176 1.00 88.25 186 LEU A CA 1
ATOM 1424 C C . LEU A 1 186 ? -9.279 8.317 7.316 1.00 88.25 186 LEU A C 1
ATOM 1426 O O . LEU A 1 186 ? -8.994 9.164 8.158 1.00 88.25 186 LEU A O 1
ATOM 1430 N N . LEU A 1 187 ? -8.370 7.755 6.516 1.00 88.00 187 LEU A N 1
ATOM 1431 C CA . LEU A 1 187 ? -6.931 7.957 6.696 1.00 88.00 187 LEU A CA 1
ATOM 1432 C C . LEU A 1 187 ? -6.360 8.943 5.689 1.00 88.00 187 LEU A C 1
ATOM 1434 O O . LEU A 1 187 ? -5.840 9.976 6.075 1.00 88.00 187 LEU A O 1
ATOM 1438 N N . VAL A 1 188 ? -6.414 8.632 4.396 1.00 88.62 188 VAL A N 1
ATOM 1439 C CA . VAL A 1 188 ? -5.835 9.491 3.354 1.00 88.62 188 VAL A CA 1
ATOM 1440 C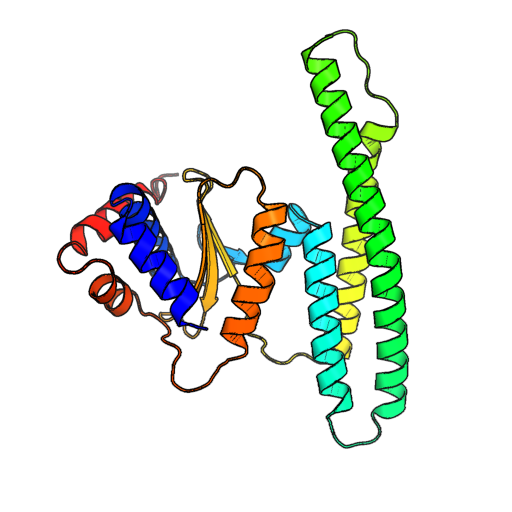 C . VAL A 1 188 ? -6.644 9.326 2.082 1.00 88.62 188 VAL A C 1
ATOM 1442 O O . VAL A 1 188 ? -6.981 8.204 1.711 1.00 88.62 188 VAL A O 1
ATOM 1445 N N . VAL A 1 189 ? -6.931 10.424 1.394 1.00 87.62 189 VAL A N 1
ATOM 1446 C CA . VAL A 1 189 ? -7.557 10.404 0.069 1.00 87.62 189 VAL A CA 1
ATOM 1447 C C . VAL A 1 189 ? -6.553 10.928 -0.953 1.00 87.62 189 VAL A C 1
ATOM 1449 O O . VAL A 1 189 ? -5.828 11.883 -0.689 1.00 87.62 189 VAL A O 1
ATOM 1452 N N . GLY A 1 190 ? -6.510 10.296 -2.118 1.00 87.25 190 GLY A N 1
ATOM 1453 C CA . GLY A 1 190 ? -5.825 10.785 -3.307 1.00 87.25 190 GLY A CA 1
ATOM 1454 C C . GLY A 1 190 ? -6.828 10.931 -4.443 1.00 87.25 190 GLY A C 1
ATOM 1455 O O . GLY A 1 190 ? -7.728 10.098 -4.581 1.00 87.25 190 GLY A O 1
ATOM 1456 N N . ILE A 1 191 ? -6.689 11.993 -5.237 1.00 84.62 191 ILE A N 1
ATOM 1457 C CA . ILE A 1 191 ? -7.527 12.265 -6.411 1.00 84.62 191 ILE A CA 1
ATOM 1458 C C . ILE A 1 191 ? -6.647 12.814 -7.528 1.00 84.62 191 ILE A C 1
ATOM 1460 O O . ILE A 1 191 ? -5.871 13.733 -7.271 1.00 84.62 191 ILE A O 1
ATOM 1464 N N . GLY A 1 192 ? -6.811 12.325 -8.758 1.00 82.06 192 GLY A N 1
ATOM 1465 C CA . GLY A 1 192 ? -6.175 12.952 -9.921 1.00 82.06 192 GLY A CA 1
ATOM 1466 C C . GLY A 1 192 ? -4.651 12.813 -9.935 1.00 82.06 192 GLY A C 1
ATOM 1467 O O . GLY A 1 192 ? -3.973 13.739 -10.377 1.00 82.06 192 GLY A O 1
ATOM 1468 N N . HIS A 1 193 ? -4.102 11.739 -9.361 1.00 81.88 193 HIS A N 1
ATOM 1469 C CA . HIS A 1 193 ? -2.655 11.579 -9.226 1.00 81.88 193 HIS A CA 1
ATOM 1470 C C . HIS A 1 193 ? -2.045 10.954 -10.480 1.00 81.88 193 HIS A C 1
ATOM 1472 O O . HIS A 1 193 ? -2.324 9.806 -10.820 1.00 81.88 193 HIS A O 1
ATOM 1478 N N . ASP A 1 194 ? -1.112 11.683 -11.093 1.00 83.88 194 ASP A N 1
ATOM 1479 C CA . ASP A 1 194 ? -0.305 11.175 -12.209 1.00 83.88 194 ASP A CA 1
ATOM 1480 C C . ASP A 1 194 ? 0.685 10.079 -11.763 1.00 83.88 194 ASP A C 1
ATOM 1482 O O . ASP A 1 194 ? 1.056 9.212 -12.554 1.00 83.88 194 ASP A O 1
ATOM 1486 N N . ASP A 1 195 ? 1.099 10.105 -10.489 1.00 88.94 195 ASP A N 1
ATOM 1487 C CA . ASP A 1 195 ? 2.021 9.142 -9.881 1.00 88.94 195 ASP A CA 1
ATOM 1488 C C . ASP A 1 195 ? 1.451 8.577 -8.571 1.00 88.94 195 ASP A C 1
ATOM 1490 O O . ASP A 1 195 ? 1.647 9.101 -7.468 1.00 88.94 195 ASP A O 1
ATOM 1494 N N . TRP A 1 196 ? 0.720 7.472 -8.706 1.00 90.69 196 TRP A N 1
ATOM 1495 C CA . TRP A 1 196 ? 0.169 6.746 -7.567 1.00 90.69 196 TRP A CA 1
ATOM 1496 C C . TRP A 1 196 ? 1.249 6.068 -6.709 1.00 90.69 196 TRP A C 1
ATOM 1498 O O . TRP A 1 196 ? 1.033 5.925 -5.507 1.00 90.69 196 TRP A O 1
ATOM 1508 N N . ASP A 1 197 ? 2.409 5.692 -7.269 1.00 90.81 197 ASP A N 1
ATOM 1509 C CA . ASP A 1 197 ? 3.523 5.121 -6.492 1.00 90.81 197 ASP A CA 1
ATOM 1510 C C . ASP A 1 197 ? 4.043 6.147 -5.478 1.00 90.81 197 ASP A C 1
ATOM 1512 O O . ASP A 1 197 ? 4.192 5.833 -4.291 1.00 90.81 197 ASP A O 1
ATOM 1516 N N . GLN A 1 198 ? 4.262 7.387 -5.929 1.00 91.75 198 GLN A N 1
ATOM 1517 C CA . GLN A 1 198 ? 4.651 8.485 -5.049 1.00 91.75 198 GLN A CA 1
ATOM 1518 C C . GLN A 1 198 ? 3.572 8.760 -3.997 1.00 91.75 198 GLN A C 1
ATOM 1520 O O . GLN A 1 198 ? 3.893 8.871 -2.810 1.00 91.75 198 GLN A O 1
ATOM 1525 N N . TRP A 1 199 ? 2.297 8.811 -4.402 1.00 93.06 199 TRP A N 1
ATOM 1526 C CA . TRP A 1 199 ? 1.202 9.024 -3.457 1.00 93.06 199 TRP A CA 1
ATOM 1527 C C . TRP A 1 199 ? 1.189 7.959 -2.355 1.00 93.06 199 TRP A C 1
ATOM 1529 O O . TRP A 1 199 ? 1.129 8.318 -1.183 1.00 93.06 199 TRP A O 1
ATOM 1539 N N . TYR A 1 200 ? 1.320 6.665 -2.674 1.00 93.94 200 TYR A N 1
ATOM 1540 C CA . TYR A 1 200 ? 1.379 5.632 -1.632 1.00 93.94 200 TYR A CA 1
ATOM 1541 C C . TYR A 1 200 ? 2.615 5.764 -0.736 1.00 93.94 200 TYR A C 1
ATOM 1543 O O . TYR A 1 200 ? 2.515 5.529 0.471 1.00 93.94 200 TYR A O 1
ATOM 1551 N N . ALA A 1 201 ? 3.775 6.121 -1.296 1.00 91.12 201 ALA A N 1
ATOM 1552 C CA . ALA A 1 201 ? 5.000 6.303 -0.519 1.00 91.12 201 ALA A CA 1
ATOM 1553 C C . ALA A 1 201 ? 4.845 7.384 0.568 1.00 91.12 201 ALA A C 1
ATOM 1555 O O . ALA A 1 201 ? 5.401 7.240 1.659 1.00 91.12 201 ALA A O 1
ATOM 1556 N N . GLU A 1 202 ? 4.060 8.427 0.289 1.00 90.00 202 GLU A N 1
ATOM 1557 C CA . GLU A 1 202 ? 3.764 9.528 1.211 1.00 90.00 202 GLU A CA 1
ATOM 1558 C C . GLU A 1 202 ? 2.550 9.230 2.112 1.00 90.00 202 GLU A C 1
ATOM 1560 O O . GLU A 1 202 ? 2.593 9.463 3.321 1.00 90.00 202 GLU A O 1
ATOM 1565 N N . ALA A 1 203 ? 1.484 8.654 1.552 1.00 90.25 203 ALA A N 1
ATOM 1566 C CA . ALA A 1 203 ? 0.226 8.389 2.242 1.00 90.25 203 ALA A CA 1
ATOM 1567 C C . ALA A 1 203 ? 0.341 7.279 3.295 1.00 90.25 203 ALA A C 1
ATOM 1569 O O . ALA A 1 203 ? -0.265 7.377 4.360 1.00 90.25 203 ALA A O 1
ATOM 1570 N N . LEU A 1 204 ? 1.106 6.214 3.032 1.00 91.06 204 LEU A N 1
ATOM 1571 C CA . LEU A 1 204 ? 1.165 5.054 3.928 1.00 91.06 204 LEU A CA 1
ATOM 1572 C C . LEU A 1 204 ? 1.789 5.361 5.298 1.00 91.06 204 LEU A C 1
ATOM 1574 O O . LEU A 1 204 ? 1.222 4.923 6.304 1.00 91.06 204 LEU A O 1
ATOM 1578 N N . PRO A 1 205 ? 2.919 6.092 5.394 1.00 86.75 205 PRO A N 1
ATOM 1579 C CA . PRO A 1 205 ? 3.437 6.538 6.681 1.00 86.75 205 PRO A CA 1
ATOM 1580 C C . PRO A 1 205 ? 2.442 7.405 7.457 1.00 86.75 205 PRO A C 1
ATOM 1582 O O . PRO A 1 205 ? 2.298 7.198 8.659 1.00 86.75 205 PRO A O 1
ATOM 1585 N N . LEU A 1 206 ? 1.734 8.320 6.782 1.00 85.44 206 LEU A N 1
ATOM 1586 C CA . LEU A 1 206 ? 0.724 9.186 7.404 1.00 85.44 206 LEU A CA 1
ATOM 1587 C C . LEU A 1 206 ? -0.452 8.366 7.940 1.00 85.44 206 LEU A C 1
ATOM 1589 O O . LEU A 1 206 ? -0.770 8.445 9.122 1.00 85.44 206 LEU A O 1
ATOM 1593 N N . ALA A 1 207 ? -1.025 7.504 7.098 1.00 87.56 207 ALA A N 1
ATOM 1594 C CA . ALA A 1 207 ? -2.115 6.606 7.463 1.00 87.56 207 ALA A CA 1
ATOM 1595 C C . ALA A 1 207 ? -1.749 5.715 8.661 1.00 87.56 207 ALA A C 1
ATOM 1597 O O . ALA A 1 207 ? -2.556 5.501 9.562 1.00 87.56 207 ALA A O 1
ATOM 1598 N N . ARG A 1 208 ? -0.514 5.198 8.698 1.00 85.56 208 ARG A N 1
ATOM 1599 C CA . ARG A 1 208 ? -0.049 4.366 9.814 1.00 85.56 208 ARG A CA 1
ATOM 1600 C C . ARG A 1 208 ? 0.158 5.181 11.085 1.00 85.56 208 ARG A C 1
ATOM 1602 O O . ARG A 1 208 ? -0.268 4.730 12.140 1.00 85.56 208 ARG A O 1
ATOM 1609 N N . ALA A 1 209 ? 0.809 6.339 10.988 1.00 80.94 209 ALA A N 1
ATOM 1610 C CA . ALA A 1 209 ? 1.004 7.223 12.131 1.00 80.94 209 ALA A CA 1
ATOM 1611 C C . ALA A 1 209 ? -0.345 7.593 12.761 1.00 80.94 209 ALA A C 1
ATOM 1613 O O . ALA A 1 209 ? -0.473 7.577 13.980 1.00 80.94 209 ALA A O 1
ATOM 1614 N N . GLU A 1 210 ? -1.362 7.822 11.932 1.00 77.50 210 GLU A N 1
ATOM 1615 C CA . GLU A 1 210 ? -2.717 8.107 12.392 1.00 77.50 210 GLU A CA 1
ATOM 1616 C C . GLU A 1 210 ? -3.318 6.944 13.198 1.00 77.50 210 GLU A C 1
ATOM 1618 O O . GLU A 1 210 ? -3.860 7.154 14.279 1.00 77.50 210 GLU A O 1
ATOM 1623 N N . LEU A 1 211 ? -3.134 5.701 12.744 1.00 79.88 211 LEU A N 1
ATOM 1624 C CA . LEU A 1 211 ? -3.581 4.506 13.473 1.00 79.88 211 LEU A CA 1
ATOM 1625 C C . LEU A 1 211 ? -2.749 4.176 14.721 1.00 79.88 211 LEU A C 1
ATOM 1627 O O . LEU A 1 211 ? -3.206 3.414 15.568 1.00 79.88 211 LEU A O 1
ATOM 1631 N N . GLU A 1 212 ? -1.518 4.674 14.830 1.00 75.50 212 GLU A N 1
ATOM 1632 C CA . GLU A 1 212 ? -0.653 4.456 15.998 1.00 75.50 212 GLU A CA 1
ATOM 1633 C C . GLU A 1 212 ? -0.940 5.451 17.133 1.00 75.50 212 GLU A C 1
ATOM 1635 O O . GLU A 1 212 ? -0.669 5.148 18.296 1.00 75.50 212 GLU A O 1
ATOM 1640 N N . LEU A 1 213 ? -1.518 6.612 16.817 1.00 66.50 213 LEU A N 1
ATOM 1641 C CA . LEU A 1 213 ? -1.856 7.683 17.757 1.00 66.50 213 LEU A CA 1
ATOM 1642 C C . LEU A 1 213 ? -3.197 7.460 18.490 1.00 66.50 213 LEU A C 1
ATOM 1644 O O . LEU A 1 213 ? -3.851 8.445 18.802 1.00 66.50 213 LEU A O 1
ATOM 1648 N N . GLN A 1 214 ? -3.607 6.212 18.770 1.00 58.53 214 GLN A N 1
ATOM 1649 C CA . GLN A 1 214 ? -4.859 5.827 19.469 1.00 58.53 214 GLN A CA 1
ATOM 1650 C C . GLN A 1 214 ? -4.989 6.366 20.925 1.00 58.53 214 GLN A C 1
ATOM 1652 O O . GLN A 1 214 ? -5.169 5.599 21.867 1.00 58.53 214 GLN A O 1
ATOM 1657 N N . ASP A 1 215 ? -4.901 7.680 21.115 1.00 50.22 215 ASP A N 1
ATOM 1658 C CA . ASP A 1 215 ? -5.389 8.445 22.267 1.00 50.22 215 ASP A CA 1
ATOM 1659 C C . ASP A 1 215 ? -6.689 9.182 21.864 1.00 50.22 215 ASP A C 1
ATOM 1661 O O . ASP A 1 215 ? -6.956 9.359 20.675 1.00 50.22 215 ASP A O 1
ATOM 1665 N N . ASP A 1 216 ? -7.474 9.614 22.865 1.00 50.56 216 ASP A N 1
ATOM 1666 C CA . ASP A 1 216 ? -8.853 10.180 22.869 1.00 50.56 216 ASP A CA 1
ATOM 1667 C C . ASP A 1 216 ? -9.254 11.237 21.795 1.00 50.56 216 ASP A C 1
ATOM 1669 O O . ASP A 1 216 ? -10.389 11.712 21.802 1.00 50.56 216 ASP A O 1
ATOM 1673 N N . ASP A 1 217 ? -8.370 11.638 20.879 1.00 51.66 217 ASP A N 1
ATOM 1674 C CA . ASP A 1 217 ? 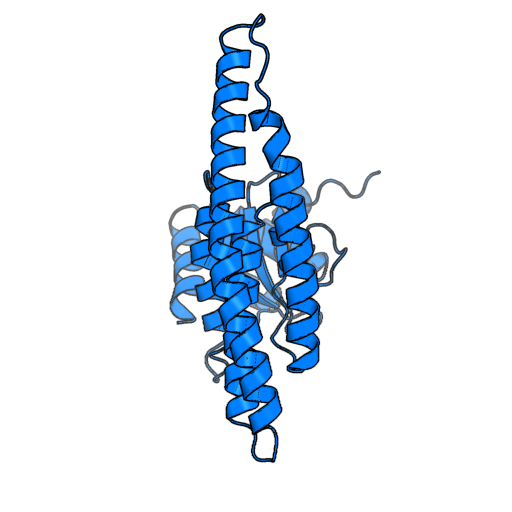-8.568 12.742 19.921 1.00 51.66 217 ASP A CA 1
ATOM 1675 C C . ASP A 1 217 ? -8.869 12.273 18.479 1.00 51.66 217 ASP A C 1
ATOM 1677 O O . ASP A 1 217 ? -8.908 13.077 17.539 1.00 51.66 217 ASP A O 1
ATOM 1681 N N . PHE A 1 218 ? -9.070 10.964 18.278 1.00 58.81 218 PHE A N 1
ATOM 1682 C CA . PHE A 1 218 ? -9.436 10.402 16.977 1.00 58.81 218 PHE A CA 1
ATOM 1683 C C . PHE A 1 218 ? -10.938 10.119 16.872 1.00 58.81 218 PHE A C 1
ATOM 1685 O O . PHE A 1 218 ? -11.544 9.529 17.763 1.00 58.81 218 PHE A O 1
ATOM 1692 N N . THR A 1 219 ? -11.549 10.515 15.753 1.00 65.25 219 THR A N 1
ATOM 1693 C CA . THR A 1 219 ? -12.980 10.306 15.499 1.00 65.25 219 THR A CA 1
ATOM 1694 C C . THR A 1 219 ? -13.152 9.278 14.389 1.00 65.25 219 THR A C 1
ATOM 1696 O O . THR A 1 219 ? -13.007 9.599 13.210 1.00 65.25 219 THR A O 1
ATOM 1699 N N . GLY A 1 220 ? -13.468 8.036 14.759 1.00 80.56 220 GLY A N 1
ATOM 1700 C CA . GLY A 1 220 ? -14.133 7.126 13.834 1.00 80.56 220 GLY A CA 1
ATOM 1701 C C . GLY A 1 220 ? -15.456 7.751 13.392 1.00 80.56 220 GLY A C 1
ATOM 1702 O O . GLY A 1 220 ? -16.192 8.307 14.210 1.00 80.56 220 GLY A O 1
ATOM 1703 N N . TYR A 1 221 ? -15.745 7.709 12.096 1.00 83.62 221 TYR A N 1
ATOM 1704 C CA . TYR A 1 221 ? -16.983 8.252 11.555 1.00 83.62 221 TYR A CA 1
ATOM 1705 C C . TYR A 1 221 ? -17.995 7.141 11.359 1.00 83.62 221 TYR A C 1
ATOM 1707 O O . TYR A 1 221 ? -17.664 6.133 10.743 1.00 83.62 221 TYR A O 1
ATOM 1715 N N . ASP A 1 222 ? -19.231 7.372 11.792 1.00 91.25 222 ASP A N 1
ATOM 1716 C CA . ASP A 1 222 ? -20.386 6.834 11.081 1.00 91.25 222 ASP A CA 1
ATOM 1717 C C . ASP A 1 222 ? -20.780 7.791 9.935 1.00 91.25 222 ASP A C 1
ATOM 1719 O O . ASP A 1 222 ? -20.340 8.948 9.870 1.00 91.25 222 ASP A O 1
ATOM 1723 N N . LEU A 1 223 ? -21.621 7.318 9.009 1.00 90.00 223 LEU A N 1
ATOM 1724 C CA . LEU A 1 223 ? -22.032 8.121 7.853 1.00 90.00 223 LEU A CA 1
ATOM 1725 C C . LEU A 1 223 ? -22.754 9.419 8.253 1.00 90.00 223 LEU A C 1
ATOM 1727 O O . LEU A 1 223 ? -22.599 10.439 7.581 1.00 90.00 223 LEU A O 1
ATOM 1731 N N . ALA A 1 224 ? -23.567 9.396 9.310 1.00 90.38 224 ALA A N 1
ATOM 1732 C CA . ALA A 1 224 ? -24.345 10.558 9.724 1.00 90.38 224 ALA A CA 1
ATOM 1733 C C . ALA A 1 224 ? -23.441 11.643 10.325 1.00 90.38 224 ALA A C 1
ATOM 1735 O O . ALA A 1 224 ? -23.584 12.816 9.976 1.00 90.38 224 ALA A O 1
ATOM 1736 N N . ALA A 1 225 ? -22.487 11.248 11.168 1.00 89.94 225 ALA A N 1
ATOM 1737 C CA . ALA A 1 225 ? -21.480 12.119 11.753 1.00 89.94 225 ALA A CA 1
ATOM 1738 C C . ALA A 1 225 ? -20.617 12.766 10.663 1.00 89.94 225 ALA A C 1
ATOM 1740 O O . ALA A 1 225 ? -20.458 13.985 10.654 1.00 89.94 225 ALA A O 1
ATOM 1741 N N . PHE A 1 226 ? -20.146 11.978 9.690 1.00 89.75 226 PHE A N 1
ATOM 1742 C CA . PHE A 1 226 ? -19.366 12.494 8.564 1.00 89.75 226 PHE A CA 1
ATOM 1743 C C . PHE A 1 226 ? -20.149 13.526 7.740 1.00 89.75 226 PHE A C 1
ATOM 1745 O O . PHE A 1 226 ? -19.661 14.626 7.483 1.00 89.75 226 PHE A O 1
ATOM 1752 N N . LEU A 1 227 ? -21.382 13.201 7.338 1.00 90.00 227 LEU A N 1
ATOM 1753 C CA . LEU A 1 227 ? -22.199 14.117 6.538 1.00 90.00 227 LEU A CA 1
ATOM 1754 C C . LEU A 1 227 ? -22.540 15.398 7.308 1.00 90.00 227 LEU A C 1
ATOM 1756 O O . LEU A 1 227 ? -22.488 16.480 6.729 1.00 90.00 227 LEU A O 1
ATOM 1760 N N . SER A 1 228 ? -22.832 15.292 8.606 1.00 89.44 228 SER A N 1
ATOM 1761 C CA . SER A 1 228 ? -23.118 16.457 9.443 1.00 89.44 228 SER A CA 1
ATOM 1762 C C . SER A 1 228 ? -21.901 17.363 9.639 1.00 89.44 228 SER A C 1
ATOM 1764 O O . SER A 1 228 ? -22.082 18.570 9.792 1.00 89.44 228 SER A O 1
ATOM 1766 N N . GLU A 1 229 ? -20.690 16.805 9.691 1.00 87.44 229 GLU A N 1
ATOM 1767 C CA . GLU A 1 229 ? -19.458 17.578 9.883 1.00 87.44 229 GLU A CA 1
ATOM 1768 C C . GLU A 1 229 ? -19.050 18.308 8.598 1.00 87.44 229 GLU A C 1
ATOM 1770 O O . GLU A 1 229 ? -18.766 19.505 8.631 1.00 87.44 229 GLU A O 1
ATOM 1775 N N . TYR A 1 230 ? -19.060 17.611 7.459 1.00 85.75 230 TYR A N 1
ATOM 1776 C CA . TYR A 1 230 ? -18.457 18.114 6.220 1.00 85.75 230 TYR A CA 1
ATOM 1777 C C . TYR A 1 230 ? -19.461 18.630 5.182 1.00 85.75 230 TYR A C 1
ATOM 1779 O O . TYR A 1 230 ? -19.084 19.409 4.308 1.00 85.75 230 TYR A O 1
ATOM 1787 N N . PHE A 1 231 ? -20.732 18.226 5.263 1.00 88.06 231 PHE A N 1
ATOM 1788 C CA . PHE A 1 231 ? -21.773 18.580 4.289 1.00 88.06 231 PHE A CA 1
ATOM 1789 C C . PHE A 1 231 ? -23.087 19.031 4.950 1.00 88.06 231 PHE A C 1
ATOM 1791 O O . PHE A 1 231 ? -24.160 18.545 4.571 1.00 88.06 231 PHE A O 1
ATOM 1798 N N . PRO A 1 232 ? -23.046 19.969 5.917 1.00 88.81 232 PRO A N 1
ATOM 1799 C CA . PRO A 1 232 ? -24.242 20.394 6.633 1.00 88.81 232 PRO A CA 1
ATOM 1800 C C . PRO A 1 232 ? -25.272 21.013 5.675 1.00 88.81 232 PRO A C 1
ATOM 1802 O O . PRO A 1 232 ? -25.001 22.010 5.002 1.00 88.81 232 PRO A O 1
ATOM 1805 N N . GLY A 1 233 ? -26.472 20.433 5.624 1.00 87.19 233 GLY A N 1
ATOM 1806 C CA . GLY A 1 233 ? -27.561 20.849 4.733 1.00 87.19 233 GLY A CA 1
ATOM 1807 C C . GLY A 1 233 ? -27.442 20.371 3.279 1.00 87.19 233 GLY A C 1
ATOM 1808 O O . GLY A 1 233 ? -28.346 20.631 2.481 1.00 87.19 233 GLY A O 1
ATOM 1809 N N . GLU A 1 234 ? -26.367 19.662 2.920 1.00 86.38 234 GLU A N 1
ATOM 1810 C CA . GLU A 1 234 ? -26.162 19.050 1.599 1.00 86.38 234 GLU A CA 1
ATOM 1811 C C . GLU A 1 234 ? -26.206 17.510 1.640 1.00 86.38 234 GLU A C 1
ATOM 1813 O O . GLU A 1 234 ? -25.953 16.850 0.630 1.00 86.38 234 GLU A O 1
ATOM 1818 N N . GLU A 1 235 ? -26.589 16.908 2.769 1.00 90.06 235 GLU A N 1
ATOM 1819 C CA . GLU A 1 235 ? -26.507 15.462 3.009 1.00 90.06 235 GLU A CA 1
ATOM 1820 C C . GLU A 1 235 ? -27.276 14.670 1.943 1.00 90.06 235 GLU A C 1
ATOM 1822 O O . GLU A 1 235 ? -26.785 13.690 1.385 1.00 90.06 235 GLU A O 1
ATOM 1827 N N . THR A 1 236 ? -28.478 15.139 1.597 1.00 86.44 236 THR A N 1
ATOM 1828 C CA . THR A 1 236 ? -29.317 14.511 0.563 1.00 86.44 236 THR A CA 1
ATOM 1829 C C . THR A 1 236 ? -28.712 14.612 -0.836 1.00 86.44 236 THR A C 1
ATOM 1831 O O . THR A 1 236 ? -28.858 13.683 -1.632 1.00 86.44 236 THR A O 1
ATOM 1834 N N . ALA A 1 237 ? -28.012 15.707 -1.146 1.00 82.06 237 ALA A N 1
ATOM 1835 C CA . ALA A 1 237 ? -27.361 15.904 -2.435 1.00 82.06 237 ALA A CA 1
ATOM 1836 C C . ALA A 1 237 ? -26.135 14.993 -2.578 1.00 82.06 237 ALA A C 1
ATOM 1838 O O . ALA A 1 237 ? -25.958 14.366 -3.623 1.00 82.06 237 ALA A O 1
ATOM 1839 N N . VAL A 1 238 ? -25.337 14.862 -1.515 1.00 85.62 238 VAL A N 1
ATOM 1840 C CA . VAL A 1 238 ? -24.183 13.953 -1.464 1.00 85.62 238 VAL A CA 1
ATOM 1841 C C . VAL A 1 238 ? -24.632 12.495 -1.570 1.00 85.62 238 VAL A C 1
ATOM 1843 O O . VAL A 1 238 ? -24.093 11.736 -2.375 1.00 85.62 238 VAL A O 1
ATOM 1846 N N . GLN A 1 239 ? -25.689 12.113 -0.852 1.00 85.31 239 GLN A N 1
ATOM 1847 C CA . GLN A 1 239 ? -26.268 10.771 -0.956 1.00 85.31 239 GLN A CA 1
ATOM 1848 C C . GLN A 1 239 ? -26.866 10.485 -2.338 1.00 85.31 239 GLN A C 1
ATOM 1850 O O . GLN A 1 239 ? -26.787 9.357 -2.823 1.00 85.31 239 GLN A O 1
ATOM 1855 N N . ALA A 1 240 ? -27.466 11.482 -2.993 1.00 83.19 240 ALA A N 1
ATOM 1856 C CA . ALA A 1 240 ? -27.941 11.335 -4.365 1.00 83.19 240 ALA A CA 1
ATOM 1857 C C . ALA A 1 240 ? -26.774 11.169 -5.351 1.00 83.19 240 ALA A C 1
ATOM 1859 O O . ALA A 1 240 ? -26.860 10.330 -6.245 1.00 83.19 240 ALA A O 1
ATOM 1860 N N . ALA A 1 241 ? -25.681 11.916 -5.166 1.00 82.12 241 ALA A N 1
ATOM 1861 C CA . ALA A 1 241 ? -24.468 11.777 -5.966 1.00 82.12 241 ALA A CA 1
ATOM 1862 C C . ALA A 1 241 ? -23.816 10.397 -5.786 1.00 82.12 241 ALA A C 1
ATOM 1864 O O . ALA A 1 241 ? -23.412 9.797 -6.776 1.00 82.12 241 ALA A O 1
ATOM 1865 N N . ALA A 1 242 ? -23.797 9.846 -4.569 1.00 85.19 242 ALA A N 1
ATOM 1866 C CA . ALA A 1 242 ? -23.279 8.501 -4.299 1.00 85.19 242 ALA A CA 1
ATOM 1867 C C . ALA A 1 242 ? -23.950 7.430 -5.174 1.00 85.19 242 ALA A C 1
ATOM 1869 O O . ALA A 1 242 ? -23.271 6.620 -5.797 1.00 85.19 242 ALA A O 1
ATOM 1870 N N . ARG A 1 243 ? -25.276 7.509 -5.340 1.00 82.31 243 ARG A N 1
ATOM 1871 C CA . ARG A 1 243 ? -26.045 6.599 -6.213 1.00 82.31 243 ARG A CA 1
ATOM 1872 C C . ARG A 1 243 ? -25.702 6.718 -7.701 1.00 82.31 243 ARG A C 1
ATOM 1874 O O . ARG A 1 243 ? -26.066 5.835 -8.466 1.00 82.31 243 ARG A O 1
ATOM 1881 N N . LEU A 1 244 ? -25.087 7.825 -8.123 1.00 76.19 244 LEU A N 1
ATOM 1882 C CA . 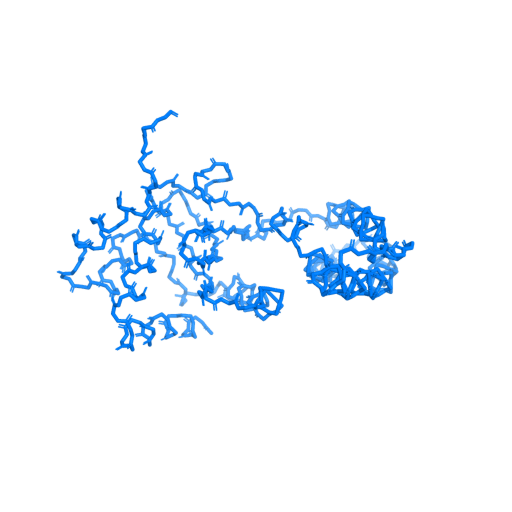LEU A 1 244 ? -24.621 8.029 -9.500 1.00 76.19 244 LEU A CA 1
ATOM 1883 C C . LEU A 1 244 ? -23.186 7.526 -9.702 1.00 76.19 244 LEU A C 1
ATOM 1885 O O . LEU A 1 244 ? -22.801 7.240 -10.833 1.00 76.19 244 LEU A O 1
ATOM 1889 N N . ILE A 1 245 ? -22.404 7.466 -8.621 1.00 77.75 245 ILE A N 1
ATOM 1890 C CA . ILE A 1 245 ? -21.027 6.960 -8.597 1.00 77.75 245 ILE A CA 1
ATOM 1891 C C . ILE A 1 245 ? -21.013 5.435 -8.475 1.00 77.75 245 ILE A C 1
ATOM 1893 O O . ILE A 1 245 ? -20.133 4.800 -9.050 1.00 77.75 245 ILE A O 1
ATOM 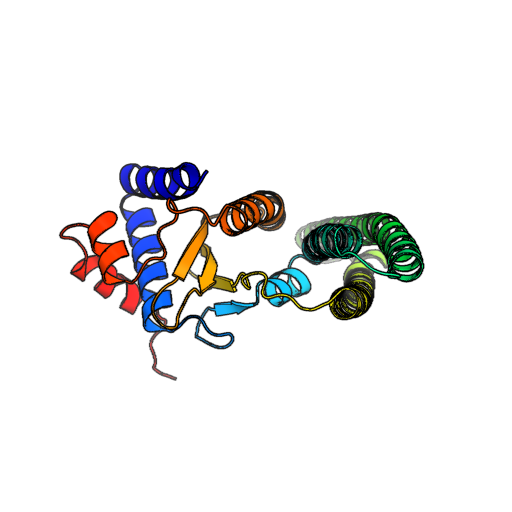1897 N N . GLU A 1 246 ? -21.999 4.837 -7.799 1.00 68.88 246 GLU A N 1
ATOM 1898 C CA . GLU A 1 246 ? -22.294 3.412 -7.946 1.00 68.88 246 GLU A CA 1
ATOM 1899 C C . GLU A 1 246 ? -22.679 3.149 -9.416 1.00 68.88 246 GLU A C 1
ATOM 1901 O O . GLU A 1 246 ? -23.747 3.592 -9.851 1.00 68.88 246 GLU A O 1
ATOM 1906 N N . PRO A 1 247 ? -21.865 2.454 -10.234 1.00 54.62 247 PRO A N 1
ATOM 1907 C CA . PRO A 1 247 ? -22.342 1.999 -11.525 1.00 54.62 247 PRO A CA 1
ATOM 1908 C C . PRO A 1 247 ? -23.578 1.138 -11.267 1.00 54.62 247 PRO A C 1
ATOM 1910 O O . PRO A 1 247 ? -23.554 0.246 -10.418 1.00 54.62 247 PRO A O 1
ATOM 1913 N N . ASN A 1 248 ? -24.666 1.474 -11.967 1.00 41.44 248 ASN A N 1
ATOM 1914 C CA . ASN A 1 248 ? -25.959 0.796 -11.929 1.00 41.44 248 ASN A CA 1
ATOM 1915 C C . ASN A 1 248 ? -25.835 -0.671 -11.487 1.00 41.44 248 ASN A C 1
ATOM 1917 O O . ASN A 1 248 ? -25.194 -1.465 -12.173 1.00 41.44 248 ASN A O 1
ATOM 1921 N N . ARG A 1 249 ? -26.536 -1.052 -10.409 1.00 42.91 249 ARG A N 1
ATOM 1922 C CA . ARG A 1 249 ? -26.809 -2.450 -10.006 1.00 42.91 249 ARG A CA 1
ATOM 1923 C C . ARG A 1 249 ? -27.643 -3.232 -11.052 1.00 42.91 249 ARG A C 1
ATOM 1925 O O . ARG A 1 249 ? -28.531 -4.001 -10.693 1.00 42.91 249 ARG A O 1
ATOM 1932 N N . ALA A 1 250 ? -27.422 -3.015 -12.344 1.00 33.56 250 ALA A N 1
ATOM 1933 C CA . ALA A 1 250 ? -28.113 -3.685 -13.433 1.00 33.56 250 ALA A CA 1
ATOM 1934 C C . ALA A 1 250 ? -27.088 -4.407 -14.312 1.00 33.56 250 ALA A C 1
ATOM 1936 O O . ALA A 1 250 ? -26.433 -3.789 -15.151 1.00 33.56 250 ALA A O 1
ATOM 1937 N N . GLY A 1 251 ? -26.980 -5.717 -14.094 1.00 34.09 251 GLY A N 1
ATOM 1938 C CA . GLY A 1 251 ? -26.158 -6.653 -14.853 1.00 34.09 251 GLY A CA 1
ATOM 1939 C C . GLY A 1 251 ? -25.989 -7.951 -14.094 1.00 34.09 251 GLY A C 1
ATOM 1940 O O . GLY A 1 251 ? -24.882 -8.144 -13.556 1.00 34.09 251 GLY A O 1
#

Radius of gyration: 21.02 Å; chains: 1; bounding box: 48×41×66 Å

Foldseek 3Di:
DLCPQVVVLLVCCVPDVVVNLVVLLLVLLDLVQWADDPRVQKHFPLVVCLVPPLLLNLVLLLVLLVVLLVVLVPDDDDCVVVSVVSVVVSVVSVVVSVVLSVQLVQLVVLLVVQVVVCVVDVPRDRDPSVVSNVVSSVSSVVSSVVSVVSSVVSHDDCPFGWMWRDLVVFQKIWTWGDPDRQWIFTQDMDGPDPDVNVVSVVRVVRSSVLSVPPDPPGDTDGSVRVCCVSPNPCSVVSNVVSVVSPDDPPD